Protein AF-A0A0W8C444-F1 (afdb_monomer)

InterPro domains:
  IPR054463 RxLR effector PexRD54, WY domain [PF22748] (42-81)

Structure (mmCIF, N/CA/C/O backbone):
data_AF-A0A0W8C444-F1
#
_entry.id   AF-A0A0W8C444-F1
#
loop_
_atom_site.group_PDB
_atom_site.id
_atom_site.type_symbol
_atom_site.label_atom_id
_atom_site.label_alt_id
_atom_site.label_comp_id
_atom_site.label_asym_id
_atom_site.label_entity_id
_atom_site.label_seq_id
_atom_site.pdbx_PDB_ins_code
_atom_site.Cartn_x
_atom_site.Cartn_y
_atom_site.Cartn_z
_atom_site.occupancy
_atom_site.B_iso_or_equiv
_atom_site.auth_seq_id
_atom_site.auth_comp_id
_atom_site.auth_asym_id
_atom_site.auth_atom_id
_atom_site.pdbx_PDB_model_num
ATOM 1 N N . MET A 1 1 ? -27.010 -8.425 21.176 1.00 50.94 1 MET A N 1
ATOM 2 C CA . MET A 1 1 ? -25.565 -8.173 21.393 1.00 50.94 1 MET A CA 1
ATOM 3 C C . MET A 1 1 ? -25.418 -7.019 22.373 1.00 50.94 1 MET A C 1
ATOM 5 O O . MET A 1 1 ? -26.175 -6.065 22.214 1.00 50.94 1 MET A O 1
ATOM 9 N N . PRO A 1 2 ? -24.525 -7.090 23.377 1.00 54.28 2 PRO A N 1
ATOM 10 C CA . PRO A 1 2 ? -24.314 -5.976 24.298 1.00 54.28 2 PRO A CA 1
ATOM 11 C C . PRO A 1 2 ? -23.866 -4.726 23.530 1.00 54.28 2 PRO A C 1
ATOM 13 O O . PRO A 1 2 ? -23.108 -4.814 22.562 1.00 54.28 2 PRO A O 1
ATOM 16 N N . VAL A 1 3 ? -24.382 -3.568 23.935 1.00 68.69 3 VAL A N 1
ATOM 17 C CA . VAL A 1 3 ? -24.082 -2.278 23.308 1.00 68.69 3 VAL A CA 1
ATOM 18 C C . VAL A 1 3 ? -22.673 -1.856 23.720 1.00 68.69 3 VAL A C 1
ATOM 20 O O . VAL A 1 3 ? -22.414 -1.613 24.894 1.00 68.69 3 VAL A O 1
ATOM 23 N N . SER A 1 4 ? -21.752 -1.780 22.760 1.00 86.38 4 SER A N 1
ATOM 24 C CA . SER A 1 4 ? -20.407 -1.225 22.960 1.00 86.38 4 SER A CA 1
ATOM 25 C C . SER A 1 4 ? -20.323 0.207 22.431 1.00 86.38 4 SER A C 1
ATOM 27 O O . SER A 1 4 ? -21.066 0.569 21.513 1.00 86.38 4 SER A O 1
ATOM 29 N N . LEU A 1 5 ? -19.380 1.005 22.949 1.00 91.75 5 LEU A N 1
ATOM 30 C CA . LEU A 1 5 ? -19.104 2.352 22.433 1.00 91.75 5 LEU A CA 1
ATOM 31 C C . LEU A 1 5 ? -18.875 2.335 20.914 1.00 91.75 5 LEU A C 1
ATOM 33 O O . LEU A 1 5 ? -19.474 3.126 20.192 1.00 91.75 5 LEU A O 1
ATOM 37 N N . PHE A 1 6 ? -18.095 1.374 20.412 1.00 93.94 6 PHE A N 1
ATOM 38 C CA . PHE A 1 6 ? -17.889 1.206 18.976 1.00 93.94 6 PHE A CA 1
ATOM 39 C C . PHE A 1 6 ? -19.196 0.949 18.219 1.00 93.94 6 PHE A C 1
ATOM 41 O O . PHE A 1 6 ? -19.448 1.597 17.208 1.00 93.94 6 PHE A O 1
ATOM 48 N N . SER A 1 7 ? -20.068 0.065 18.719 1.00 91.44 7 SER A N 1
ATOM 49 C CA . SER A 1 7 ? -21.353 -0.218 18.061 1.00 91.44 7 SER A CA 1
ATOM 50 C C . SER A 1 7 ? -22.292 0.994 18.020 1.00 91.44 7 SER A C 1
ATOM 52 O O . SER A 1 7 ? -23.103 1.101 17.104 1.00 91.44 7 SER A O 1
ATOM 54 N N . LEU A 1 8 ? -22.181 1.920 18.979 1.00 94.19 8 LEU A N 1
ATOM 55 C CA . LEU A 1 8 ? -22.924 3.182 18.972 1.00 94.19 8 LEU A CA 1
ATOM 56 C C . LEU A 1 8 ? -22.366 4.156 17.930 1.00 94.19 8 LEU A C 1
ATOM 58 O O . LEU A 1 8 ? -23.141 4.766 17.196 1.00 94.19 8 LEU A O 1
ATOM 62 N N . LEU A 1 9 ? -21.040 4.275 17.831 1.00 95.50 9 LEU A N 1
ATOM 63 C CA . LEU A 1 9 ? -20.381 5.129 16.839 1.00 95.50 9 LEU A CA 1
ATOM 64 C C . LEU A 1 9 ? -20.603 4.613 15.409 1.00 95.50 9 LEU A C 1
ATOM 66 O O . LEU A 1 9 ? -20.950 5.393 14.527 1.00 95.50 9 LEU A O 1
ATOM 70 N N . ALA A 1 10 ? -20.513 3.299 15.194 1.00 93.62 10 ALA A N 1
ATOM 71 C CA . ALA A 1 10 ? -20.735 2.657 13.896 1.00 93.62 10 ALA A CA 1
ATOM 72 C C . ALA A 1 10 ? -22.183 2.777 13.382 1.00 93.62 10 ALA A C 1
ATOM 74 O O . ALA A 1 10 ? -22.432 2.577 12.198 1.00 93.62 10 ALA A O 1
ATOM 75 N N . LYS A 1 11 ? -23.148 3.109 14.252 1.00 95.06 11 LYS A N 1
ATOM 76 C CA . LYS A 1 11 ? -24.522 3.454 13.842 1.00 95.06 11 LYS A CA 1
ATOM 77 C C . LYS A 1 11 ? -24.660 4.896 13.350 1.00 95.06 11 LYS A C 1
ATOM 79 O O . LYS A 1 11 ? -25.652 5.208 12.704 1.00 95.06 11 LYS A O 1
ATOM 84 N N . ARG A 1 12 ? -23.721 5.780 13.704 1.00 95.81 12 ARG A N 1
ATOM 85 C CA . ARG A 1 12 ? -23.774 7.221 13.400 1.00 95.81 12 ARG A CA 1
ATOM 86 C C . ARG A 1 12 ? -22.854 7.625 12.257 1.00 95.81 12 ARG A C 1
ATOM 88 O O . ARG A 1 12 ? -23.177 8.551 11.525 1.00 95.81 12 ARG A O 1
ATOM 95 N N . TYR A 1 13 ? -21.725 6.942 12.116 1.00 95.88 13 TYR A N 1
ATOM 96 C CA . TYR A 1 13 ? -20.700 7.259 11.129 1.00 95.88 13 TYR A CA 1
ATOM 97 C C . TYR A 1 13 ? -20.500 6.081 10.183 1.00 95.88 13 TYR A C 1
ATOM 99 O O . TYR A 1 13 ? -20.487 4.927 10.614 1.00 95.88 13 TYR A O 1
ATOM 107 N N . ASN A 1 14 ? -20.311 6.374 8.894 1.00 95.12 14 ASN A N 1
ATOM 108 C CA . ASN A 1 14 ? -19.860 5.357 7.949 1.00 95.12 14 ASN A CA 1
ATOM 109 C C . ASN A 1 14 ? -18.451 4.862 8.338 1.00 95.12 14 ASN A C 1
ATOM 111 O O . ASN A 1 14 ? -17.718 5.539 9.063 1.00 95.12 14 ASN A O 1
ATOM 115 N N . GLU A 1 15 ? -18.073 3.678 7.854 1.00 93.69 15 GLU A N 1
ATOM 116 C CA . GLU A 1 15 ? -16.851 3.007 8.309 1.00 93.69 15 GLU A CA 1
ATOM 117 C C . GLU A 1 15 ? -15.571 3.801 7.987 1.00 93.69 15 GLU A C 1
ATOM 119 O O . GLU A 1 15 ? -14.680 3.849 8.833 1.00 93.69 15 GLU A O 1
ATOM 124 N N . ALA A 1 16 ? -15.502 4.481 6.835 1.00 94.31 16 ALA A N 1
ATOM 125 C CA . ALA A 1 16 ? -14.349 5.301 6.453 1.00 94.31 16 ALA A CA 1
ATOM 126 C C . ALA A 1 16 ? -14.186 6.529 7.360 1.00 94.31 16 ALA A C 1
ATOM 128 O O . ALA A 1 16 ? -13.105 6.758 7.901 1.00 94.31 16 ALA A O 1
ATOM 129 N N . THR A 1 17 ? -15.270 7.276 7.586 1.00 95.88 17 THR A N 1
ATOM 130 C CA . THR A 1 17 ? -15.278 8.438 8.487 1.00 95.88 17 THR A CA 1
ATOM 131 C C . THR A 1 17 ? -14.957 8.027 9.922 1.00 95.88 17 THR A C 1
ATOM 133 O O . THR A 1 17 ? -14.186 8.699 10.600 1.00 95.88 17 THR A O 1
ATOM 136 N N . LEU A 1 18 ? -15.499 6.899 10.393 1.00 96.19 18 LEU A N 1
ATOM 137 C CA . LEU A 1 18 ? -15.201 6.408 11.736 1.00 96.19 18 LEU A CA 1
ATOM 138 C C . LEU A 1 18 ? -13.722 6.021 11.891 1.00 96.19 18 LEU A C 1
ATOM 140 O O . LEU A 1 18 ? -13.122 6.352 12.911 1.00 96.19 18 LEU A O 1
ATOM 144 N N . SER A 1 19 ? -13.120 5.362 10.894 1.00 96.62 19 SER A N 1
ATOM 145 C CA . SER A 1 19 ? -11.683 5.048 10.909 1.00 96.62 19 SER A CA 1
ATOM 146 C C . SER A 1 19 ? -10.819 6.301 10.956 1.00 96.62 19 SER A C 1
ATOM 148 O O . SER A 1 19 ? -9.868 6.352 11.729 1.00 96.62 19 SER A O 1
ATOM 150 N N . GLU A 1 20 ? -11.163 7.323 10.177 1.00 95.25 20 GLU A N 1
ATOM 151 C CA . GLU A 1 20 ? -10.450 8.598 10.179 1.00 95.25 20 GLU A CA 1
ATOM 152 C C . GLU A 1 20 ? -10.529 9.296 11.545 1.00 95.25 20 GLU A C 1
ATOM 154 O O . GLU A 1 20 ? -9.503 9.708 12.086 1.00 95.25 20 GLU A O 1
ATOM 159 N N . MET A 1 21 ? -11.719 9.351 12.157 1.00 96.62 21 MET A N 1
ATOM 160 C CA . MET A 1 21 ? -11.901 9.900 13.507 1.00 96.62 21 MET A CA 1
ATOM 161 C C . MET A 1 21 ? -11.078 9.140 14.554 1.00 96.62 21 MET A C 1
ATOM 163 O O . MET A 1 21 ? -10.481 9.756 15.437 1.00 96.62 21 MET A O 1
ATOM 167 N N . ILE A 1 22 ? -11.036 7.807 14.465 1.00 97.12 22 ILE A N 1
ATOM 168 C CA . ILE A 1 22 ? -10.244 6.964 15.369 1.00 97.12 22 ILE A CA 1
ATOM 169 C C . ILE A 1 22 ? -8.745 7.232 15.180 1.00 97.12 22 ILE A C 1
ATOM 171 O O . ILE A 1 22 ? -8.037 7.415 16.168 1.00 97.12 22 ILE A O 1
ATOM 175 N N . GLU A 1 23 ? -8.256 7.309 13.941 1.00 96.25 23 GLU A N 1
ATOM 176 C CA . GLU A 1 23 ? -6.845 7.602 13.654 1.00 96.25 23 GLU A CA 1
ATOM 177 C C . GLU A 1 23 ? -6.437 9.013 14.082 1.00 96.25 23 GLU A C 1
ATOM 179 O O . GLU A 1 23 ? -5.335 9.205 14.597 1.00 96.25 23 GLU A O 1
ATOM 184 N N . ALA A 1 24 ? -7.326 9.998 13.948 1.00 95.81 24 ALA A N 1
ATOM 185 C CA . ALA A 1 24 ? -7.105 11.334 14.489 1.00 95.81 24 ALA A CA 1
ATOM 186 C C . ALA A 1 24 ? -7.049 11.315 16.026 1.00 95.81 24 ALA A C 1
ATOM 188 O O . ALA A 1 24 ? -6.134 11.888 16.616 1.00 95.81 24 ALA A O 1
ATOM 189 N N . ALA A 1 25 ? -7.974 10.608 16.682 1.00 96.50 25 ALA A N 1
ATOM 190 C CA . ALA A 1 25 ? -8.010 10.494 18.139 1.00 96.50 25 ALA A CA 1
ATOM 191 C C . ALA A 1 25 ? -6.788 9.756 18.713 1.00 96.50 25 ALA A C 1
ATOM 193 O O . ALA A 1 25 ? -6.319 10.103 19.792 1.00 96.50 25 ALA A O 1
ATOM 194 N N . LYS A 1 26 ? -6.208 8.795 17.986 1.00 96.25 26 LYS A N 1
ATOM 195 C CA . LYS A 1 26 ? -4.961 8.126 18.397 1.00 96.25 26 LYS A CA 1
ATOM 196 C C . LYS A 1 26 ? -3.765 9.073 18.504 1.00 96.25 26 LYS A C 1
ATOM 198 O O . LYS A 1 26 ? -2.841 8.782 19.249 1.00 96.25 26 LYS A O 1
ATOM 203 N N . LYS A 1 27 ? -3.772 10.200 17.786 1.00 94.81 27 LYS A N 1
ATOM 204 C CA . LYS A 1 27 ? -2.684 11.191 17.819 1.00 94.81 27 LYS A CA 1
ATOM 205 C C . LYS A 1 27 ? -2.747 12.116 19.039 1.00 94.81 27 LYS A C 1
ATOM 207 O O . LYS A 1 27 ? -1.850 12.934 19.219 1.00 94.81 27 LYS A O 1
ATOM 212 N N . VAL A 1 28 ? -3.796 12.019 19.859 1.00 97.75 28 VAL A N 1
ATOM 213 C CA . VAL A 1 28 ? -4.014 12.874 21.029 1.00 97.75 28 VAL A CA 1
ATOM 214 C C . VAL A 1 28 ? -3.897 12.030 22.295 1.00 97.75 28 VAL A C 1
ATOM 216 O O . VAL A 1 28 ? -4.683 11.111 22.511 1.00 97.75 28 VAL A O 1
ATOM 219 N N . SER A 1 29 ? -2.944 12.361 23.171 1.00 97.31 29 SER A N 1
ATOM 220 C CA . SER A 1 29 ? -2.606 11.542 24.349 1.00 97.31 29 SER A CA 1
ATOM 221 C C . SER A 1 29 ? -3.795 11.258 25.276 1.00 97.31 29 SER A C 1
ATOM 223 O O . SER A 1 29 ? -3.888 10.177 25.850 1.00 97.31 29 SER A O 1
ATOM 225 N N . SER A 1 30 ? -4.739 12.196 25.411 1.00 98.00 30 SER A N 1
ATOM 226 C CA . SER A 1 30 ? -5.924 12.017 26.265 1.00 98.00 30 SER A CA 1
ATOM 227 C C . SER A 1 30 ? -6.958 11.035 25.697 1.00 98.00 30 SER A C 1
ATOM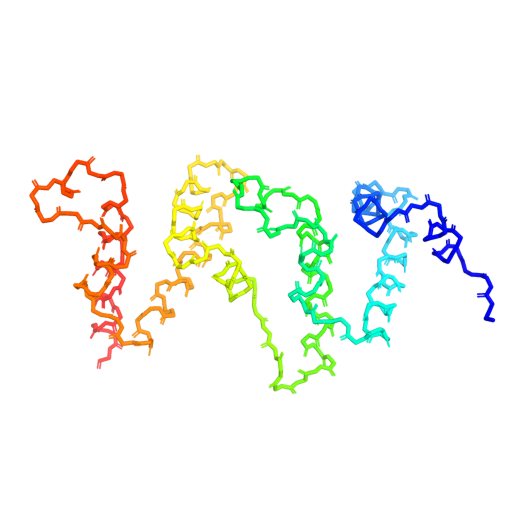 229 O O . SER A 1 30 ? -7.754 10.485 26.459 1.00 98.00 30 SER A O 1
ATOM 231 N N . THR A 1 31 ? -6.956 10.784 24.385 1.00 97.88 31 THR A N 1
ATOM 232 C CA . THR A 1 31 ? -7.909 9.889 23.702 1.00 97.88 31 THR A CA 1
ATOM 233 C C . THR A 1 31 ? -7.250 8.665 23.063 1.00 97.88 31 THR A C 1
ATOM 235 O O . THR A 1 31 ? -7.956 7.754 22.626 1.00 97.88 31 THR A O 1
ATOM 238 N N . GLU A 1 32 ? -5.922 8.566 23.087 1.00 97.56 32 GLU A N 1
ATOM 239 C CA . GLU A 1 32 ? -5.143 7.476 22.494 1.00 97.56 32 GLU A CA 1
ATOM 240 C C . GLU A 1 32 ? -5.595 6.085 22.964 1.00 97.56 32 GLU A C 1
ATOM 242 O O . GLU A 1 32 ? -5.871 5.197 22.149 1.00 97.56 32 GLU A O 1
ATOM 247 N N . SER A 1 33 ? -5.728 5.893 24.281 1.00 97.75 33 SER A N 1
ATOM 248 C CA . SER A 1 33 ? -6.092 4.593 24.862 1.00 97.75 33 SER A CA 1
ATOM 249 C C . SER A 1 33 ? -7.479 4.126 24.410 1.00 97.75 33 SER A C 1
ATOM 251 O O . SER A 1 33 ? -7.666 2.960 24.045 1.00 97.75 33 SER A O 1
ATOM 253 N N . ILE A 1 34 ? -8.468 5.030 24.388 1.00 97.56 34 ILE A N 1
ATOM 254 C CA . ILE A 1 34 ? -9.823 4.676 23.953 1.00 97.56 34 ILE A CA 1
ATOM 255 C C . ILE A 1 34 ? -9.884 4.481 22.436 1.00 97.56 34 ILE A C 1
ATOM 257 O O . ILE A 1 34 ? -10.501 3.520 21.978 1.00 97.56 34 ILE A O 1
ATOM 261 N N . ALA A 1 35 ? -9.190 5.309 21.657 1.00 97.38 35 ALA A N 1
ATOM 262 C CA . ALA A 1 35 ? -9.142 5.193 20.205 1.00 97.38 35 ALA A CA 1
ATOM 263 C C . ALA A 1 35 ? -8.471 3.882 19.758 1.00 97.38 35 ALA A C 1
ATOM 265 O O . ALA A 1 35 ? -8.987 3.191 18.883 1.00 97.38 35 ALA A O 1
ATOM 266 N N . THR A 1 36 ? -7.403 3.455 20.436 1.00 97.19 36 THR A N 1
ATOM 267 C CA . THR A 1 36 ? -6.750 2.156 20.195 1.00 97.19 36 THR A CA 1
ATOM 268 C C . THR A 1 36 ? -7.701 0.983 20.456 1.00 97.19 36 THR A C 1
ATOM 270 O O . THR A 1 36 ? -7.781 0.044 19.659 1.00 97.19 36 THR A O 1
ATOM 273 N N . LYS A 1 37 ? -8.497 1.042 21.534 1.00 97.12 37 LYS A N 1
ATOM 274 C CA . LYS A 1 37 ? -9.532 0.029 21.813 1.00 97.12 37 LYS A CA 1
ATOM 275 C C . LYS A 1 37 ? -10.620 0.016 20.736 1.00 97.12 37 LYS A C 1
ATOM 277 O O . LYS A 1 37 ? -11.037 -1.064 20.318 1.00 97.12 37 LYS A O 1
ATOM 282 N N . LEU A 1 38 ? -11.056 1.188 20.271 1.00 97.44 38 LEU A N 1
ATOM 283 C CA . LEU A 1 38 ? -12.044 1.313 19.196 1.00 97.44 38 LEU A CA 1
ATOM 284 C C . LEU A 1 38 ? -11.514 0.755 17.869 1.00 97.44 38 LEU A C 1
ATOM 286 O O . LEU A 1 38 ? -12.238 0.016 17.206 1.00 97.44 38 LEU A O 1
ATOM 290 N N . GLN A 1 39 ? -10.250 1.011 17.518 1.00 97.62 39 GLN A N 1
ATOM 291 C CA . GLN A 1 39 ? -9.617 0.405 16.343 1.00 97.62 39 GLN A CA 1
ATOM 292 C C . GLN A 1 39 ? -9.559 -1.122 16.448 1.00 97.62 39 GLN A C 1
ATOM 294 O O . GLN A 1 39 ? -9.903 -1.818 15.498 1.00 97.62 39 GLN A O 1
ATOM 299 N N . SER A 1 40 ? -9.196 -1.672 17.611 1.00 96.94 40 SER A N 1
ATOM 300 C CA . SER A 1 40 ? -9.208 -3.128 17.810 1.00 96.94 40 SER A CA 1
ATOM 301 C C . SER A 1 40 ? -10.613 -3.718 17.620 1.00 96.94 40 SER A C 1
ATOM 303 O O . SER A 1 40 ? -10.771 -4.776 17.009 1.00 96.94 40 SER A O 1
ATOM 305 N N . GLN A 1 41 ? -11.654 -3.028 18.097 1.00 96.75 41 GLN A N 1
ATOM 306 C CA . GLN A 1 41 ? -13.049 -3.426 17.878 1.00 96.75 41 GLN A CA 1
ATOM 307 C C . GLN A 1 41 ? -13.452 -3.333 16.400 1.00 96.75 41 GLN A C 1
ATOM 309 O O . GLN A 1 41 ? -14.128 -4.237 15.906 1.00 96.75 41 GLN A O 1
ATOM 314 N N . GLN A 1 42 ? -12.994 -2.303 15.686 1.00 97.19 42 GLN A N 1
ATOM 315 C CA . GLN A 1 42 ? -13.190 -2.157 14.245 1.00 97.19 42 GLN A CA 1
ATOM 316 C C . GLN A 1 42 ? -12.538 -3.305 13.462 1.00 97.19 42 GLN A C 1
ATOM 318 O O . GLN A 1 42 ? -13.219 -3.965 12.677 1.00 97.19 42 GLN A O 1
ATOM 323 N N . ASN A 1 43 ? -11.272 -3.623 13.746 1.00 97.88 43 ASN A N 1
ATOM 324 C CA . ASN A 1 43 ? -10.550 -4.722 13.100 1.00 97.88 43 ASN A CA 1
ATOM 325 C C . ASN A 1 43 ? -11.247 -6.067 13.347 1.00 97.88 43 ASN A C 1
ATOM 327 O O . ASN A 1 43 ? -11.470 -6.835 12.413 1.00 97.88 43 ASN A O 1
ATOM 331 N N . LYS A 1 44 ? -11.669 -6.338 14.591 1.00 96.62 44 LYS A N 1
ATOM 332 C CA . LYS A 1 44 ? -12.433 -7.550 14.936 1.00 96.62 44 LYS A CA 1
ATOM 333 C C . LYS A 1 44 ? -13.762 -7.623 14.190 1.00 96.62 44 LYS A C 1
ATOM 335 O O . LYS A 1 44 ? -14.142 -8.703 13.742 1.00 96.62 44 LYS A O 1
ATOM 340 N N . LEU A 1 45 ? -14.460 -6.496 14.026 1.00 95.62 45 LEU A N 1
ATOM 341 C CA . LEU A 1 45 ? -15.690 -6.455 13.239 1.00 95.62 45 LEU A CA 1
ATOM 342 C C . LEU A 1 45 ? -15.408 -6.810 11.774 1.00 95.62 45 LEU A C 1
ATOM 344 O O . LEU A 1 45 ? -16.100 -7.666 11.222 1.00 95.62 45 LEU A O 1
ATOM 348 N N . TRP A 1 46 ? -14.400 -6.200 11.151 1.00 98.12 46 TRP A N 1
ATOM 349 C CA . TRP A 1 46 ? -14.026 -6.487 9.764 1.00 98.12 46 TRP A CA 1
ATOM 350 C C . TRP A 1 46 ? -13.620 -7.951 9.554 1.00 98.12 46 TRP A C 1
ATOM 352 O O . TRP A 1 46 ? -14.124 -8.580 8.619 1.00 98.12 46 TRP A O 1
ATOM 362 N N . LEU A 1 47 ? -12.841 -8.525 10.477 1.00 97.75 47 LEU A N 1
ATOM 363 C CA . LEU A 1 47 ? -12.498 -9.952 10.482 1.00 97.75 47 LEU A CA 1
ATOM 364 C C . LEU A 1 47 ? -13.743 -10.837 10.620 1.00 97.75 47 LEU A C 1
ATOM 366 O O . LEU A 1 47 ? -13.913 -11.783 9.855 1.00 97.75 47 LEU A O 1
ATOM 370 N N . SER A 1 48 ? -14.654 -10.520 11.549 1.00 96.31 48 SER A N 1
ATOM 371 C CA . SER A 1 48 ? -15.890 -11.298 11.753 1.00 96.31 48 SER A CA 1
ATOM 372 C C . SER A 1 48 ? -16.810 -11.277 10.528 1.00 96.31 48 SER A C 1
ATOM 374 O O . SER A 1 48 ? -17.498 -12.256 10.243 1.00 96.31 48 SER A O 1
ATOM 376 N N . LYS A 1 49 ? -16.772 -10.181 9.761 1.00 96.69 49 LYS A N 1
ATOM 377 C CA . LYS A 1 49 ? -17.464 -10.024 8.477 1.00 96.69 49 LYS A CA 1
ATOM 378 C C . LYS A 1 49 ? -16.687 -10.622 7.297 1.00 96.69 49 LYS A C 1
ATOM 380 O O . LYS A 1 49 ? -17.129 -10.468 6.164 1.00 96.69 49 LYS A O 1
ATOM 385 N N . LYS A 1 50 ? -15.552 -11.286 7.551 1.00 96.81 50 LYS A N 1
ATOM 386 C CA . LYS A 1 50 ? -14.680 -11.925 6.554 1.00 96.81 50 LYS A CA 1
ATOM 387 C C . LYS A 1 50 ? -14.221 -10.973 5.441 1.00 96.81 50 LYS A C 1
ATOM 389 O O . LYS A 1 50 ? -14.046 -11.403 4.305 1.00 96.81 50 LYS A O 1
ATOM 394 N N . LYS A 1 51 ? -14.034 -9.684 5.747 1.00 98.00 51 LYS A N 1
ATOM 395 C CA . LYS A 1 51 ? -13.522 -8.715 4.766 1.00 98.00 51 LYS A CA 1
ATOM 396 C C . LYS A 1 51 ? -12.061 -9.031 4.444 1.00 98.00 51 LYS A C 1
ATOM 398 O O . LYS A 1 51 ? -11.255 -9.202 5.355 1.00 98.00 51 LYS A O 1
ATOM 403 N N . SER A 1 52 ? -11.686 -9.077 3.174 1.00 98.00 52 SER A N 1
ATOM 404 C CA . SER A 1 52 ? -10.270 -9.126 2.799 1.00 98.00 52 SER A CA 1
ATOM 405 C C . SER A 1 52 ? -9.600 -7.760 3.026 1.00 98.00 52 SER A C 1
ATOM 407 O O . SER A 1 52 ? -10.294 -6.739 3.100 1.00 98.00 52 SER A O 1
ATOM 409 N N . PRO A 1 53 ? -8.258 -7.681 3.089 1.00 98.38 53 PRO A N 1
ATOM 410 C CA . PRO A 1 53 ? -7.562 -6.398 3.078 1.00 98.38 53 PRO A CA 1
ATOM 411 C C . PRO A 1 53 ? -7.931 -5.547 1.856 1.00 98.38 53 PRO A C 1
ATOM 413 O O . PRO A 1 53 ? -8.090 -4.340 1.997 1.00 98.38 53 PRO A O 1
ATOM 416 N N . ASN A 1 54 ? -8.179 -6.160 0.693 1.00 98.00 54 ASN A N 1
ATOM 417 C CA . ASN A 1 54 ? -8.664 -5.455 -0.497 1.00 98.00 54 ASN A CA 1
ATOM 418 C C . ASN A 1 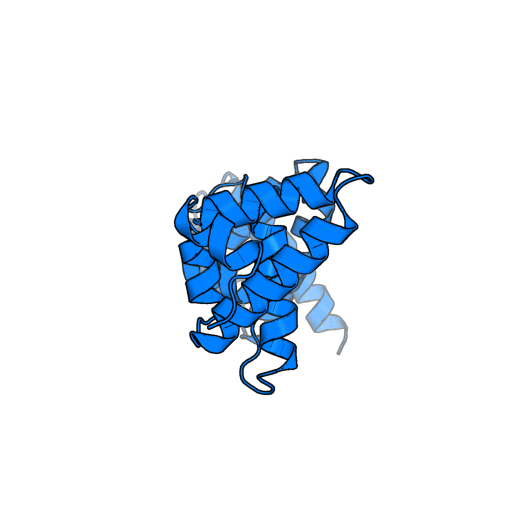54 ? -10.051 -4.828 -0.289 1.00 98.00 54 ASN A C 1
ATOM 420 O O . ASN A 1 54 ? -10.274 -3.689 -0.700 1.00 98.00 54 ASN A O 1
ATOM 424 N N . ASP A 1 55 ? -10.971 -5.531 0.376 1.00 98.00 55 ASP A N 1
ATOM 425 C CA . ASP A 1 55 ? -12.303 -4.993 0.676 1.00 98.00 55 ASP A CA 1
ATOM 426 C C . ASP A 1 55 ? -12.220 -3.805 1.631 1.00 98.00 55 ASP A C 1
ATOM 428 O O . ASP A 1 55 ? -12.920 -2.812 1.442 1.00 98.00 55 ASP A O 1
ATOM 432 N N . VAL A 1 56 ? -11.358 -3.891 2.650 1.00 98.25 56 VAL A N 1
ATOM 433 C CA . VAL A 1 56 ? -11.147 -2.784 3.592 1.00 98.25 56 VAL A CA 1
ATOM 434 C C . VAL A 1 56 ? -10.441 -1.611 2.907 1.00 98.25 56 VAL A C 1
ATOM 436 O O . VAL A 1 56 ? -10.810 -0.469 3.153 1.00 98.25 56 VAL A O 1
ATOM 439 N N . PHE A 1 57 ? -9.501 -1.864 1.992 1.00 97.94 57 PHE A N 1
ATOM 440 C CA . PHE A 1 57 ? -8.826 -0.814 1.218 1.00 97.94 57 PHE A CA 1
ATOM 441 C C . PHE A 1 57 ? -9.832 0.021 0.412 1.00 97.94 57 PHE A C 1
ATOM 443 O O . PHE A 1 57 ? -9.829 1.250 0.488 1.00 97.94 57 PHE A O 1
ATOM 450 N N . LYS A 1 58 ? -10.763 -0.651 -0.281 1.00 96.94 58 LYS A N 1
ATOM 451 C CA . LYS A 1 58 ? -11.856 0.004 -1.019 1.00 96.94 58 LYS A CA 1
ATOM 452 C C . LYS A 1 58 ? -12.856 0.700 -0.104 1.00 96.94 58 LYS A C 1
ATOM 454 O O . LYS A 1 58 ? -13.285 1.816 -0.369 1.00 96.94 58 LYS A O 1
ATOM 459 N N . LEU A 1 59 ? -13.225 0.053 0.999 1.00 96.88 59 LEU A N 1
ATOM 460 C CA . LEU A 1 59 ? -14.143 0.611 1.993 1.00 96.88 59 LEU A CA 1
ATOM 461 C C . LEU A 1 59 ? -13.617 1.927 2.574 1.00 96.88 59 LEU A C 1
ATOM 463 O O . LEU A 1 59 ? -14.398 2.849 2.796 1.00 96.88 59 LEU A O 1
ATOM 467 N N . LEU A 1 60 ? -12.302 2.027 2.770 1.00 96.31 60 LEU A N 1
ATOM 468 C CA . LEU A 1 60 ? -11.622 3.238 3.221 1.00 96.31 60 LEU A CA 1
ATOM 469 C C . LEU A 1 60 ? -11.348 4.243 2.093 1.00 96.31 60 LEU A C 1
ATOM 471 O O . LEU A 1 60 ? -10.734 5.274 2.356 1.00 96.31 60 LEU A O 1
ATOM 475 N N . LYS A 1 61 ? -11.821 3.973 0.868 1.00 94.00 61 LYS A N 1
ATOM 476 C CA . LYS A 1 61 ? -11.623 4.803 -0.330 1.00 94.00 61 LYS A CA 1
ATOM 477 C C . LYS A 1 61 ? -10.151 5.075 -0.636 1.00 94.00 61 LYS A C 1
ATOM 479 O O . LYS A 1 61 ? -9.797 6.140 -1.121 1.00 94.00 61 LYS A O 1
ATOM 484 N N . LEU A 1 62 ? -9.291 4.106 -0.335 1.00 95.56 62 LEU A N 1
ATOM 485 C CA . LEU A 1 62 ? -7.871 4.175 -0.668 1.00 95.56 62 LEU A CA 1
ATOM 486 C C . LEU A 1 62 ? -7.607 3.652 -2.084 1.00 95.56 62 LEU A C 1
ATOM 488 O O . LEU A 1 62 ? -6.496 3.747 -2.564 1.00 95.56 62 LEU A O 1
ATOM 492 N N . ASN A 1 63 ? -8.594 3.077 -2.770 1.00 93.75 63 ASN A N 1
ATOM 493 C CA . ASN A 1 63 ? -8.431 2.494 -4.105 1.00 93.75 63 ASN A CA 1
ATOM 494 C C . ASN A 1 63 ? -8.462 3.518 -5.249 1.00 93.75 63 ASN A C 1
ATOM 496 O O . ASN A 1 63 ? -8.318 3.108 -6.399 1.00 93.75 63 ASN A O 1
ATOM 500 N N . ASP A 1 64 ? -8.648 4.802 -4.952 1.00 86.50 64 ASP A N 1
ATOM 501 C CA . ASP A 1 64 ? -8.531 5.865 -5.944 1.00 86.50 64 ASP A CA 1
ATOM 502 C C . ASP A 1 64 ? -7.059 6.310 -5.991 1.00 86.50 64 ASP A C 1
ATOM 504 O O . ASP A 1 64 ? -6.505 6.665 -4.946 1.00 86.50 64 ASP A O 1
ATOM 508 N N . PRO A 1 65 ? -6.380 6.214 -7.149 1.00 75.50 65 PRO A N 1
ATOM 509 C CA . PRO A 1 65 ? -4.960 6.523 -7.248 1.00 75.50 65 PRO A CA 1
ATOM 510 C C . PRO A 1 65 ? -4.728 8.027 -7.082 1.00 75.50 65 PRO A C 1
ATOM 512 O O . PRO A 1 65 ? -4.936 8.810 -8.006 1.00 75.50 65 PRO A O 1
ATOM 515 N N . ASP A 1 66 ? -4.265 8.414 -5.897 1.00 81.06 66 ASP A N 1
ATOM 516 C CA . ASP A 1 66 ? -3.795 9.760 -5.576 1.00 81.06 66 ASP A CA 1
ATOM 517 C C . ASP A 1 66 ? -2.447 9.671 -4.844 1.00 81.06 66 ASP A C 1
ATOM 519 O O . ASP A 1 66 ? -2.190 8.760 -4.053 1.00 81.06 66 ASP A O 1
ATOM 523 N N . LEU A 1 67 ? -1.581 10.654 -5.084 1.00 73.88 67 LEU A N 1
ATOM 524 C CA . LEU A 1 67 ? -0.306 10.843 -4.396 1.00 73.88 67 LEU A CA 1
ATOM 525 C C . LEU A 1 67 ? -0.476 10.980 -2.880 1.00 73.88 67 LEU A C 1
ATOM 527 O O . LEU A 1 67 ? 0.452 10.687 -2.125 1.00 73.88 67 LEU A O 1
ATOM 531 N N . THR A 1 68 ? -1.659 11.398 -2.428 1.00 84.06 68 THR A N 1
ATOM 532 C CA . THR A 1 68 ? -1.975 11.548 -1.005 1.00 84.06 68 THR A CA 1
ATOM 533 C C . THR A 1 68 ? -2.218 10.223 -0.285 1.00 84.06 68 THR A C 1
ATOM 535 O O . THR A 1 68 ? -2.173 10.200 0.943 1.00 84.06 68 THR A O 1
ATOM 538 N N . VAL A 1 69 ? -2.384 9.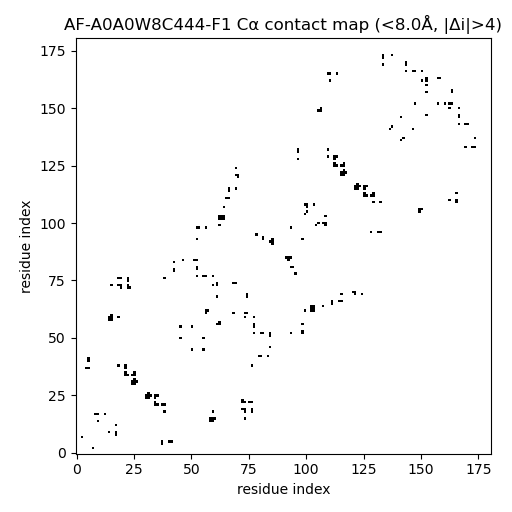093 -0.989 1.00 91.69 69 VAL A N 1
ATOM 539 C CA . VAL A 1 69 ? -2.671 7.797 -0.341 1.00 91.69 69 VAL A CA 1
ATOM 540 C C . VAL A 1 69 ? -1.605 7.412 0.691 1.00 91.69 69 VAL A C 1
ATOM 542 O O . VAL A 1 69 ? -1.928 6.863 1.742 1.00 91.69 69 VAL A O 1
ATOM 545 N N . LEU A 1 70 ? -0.334 7.743 0.433 1.00 91.06 70 LEU A N 1
ATOM 546 C CA . LEU A 1 70 ? 0.790 7.425 1.320 1.00 91.06 70 LEU A CA 1
ATOM 547 C C . LEU A 1 70 ? 0.835 8.302 2.582 1.00 91.06 70 LEU A C 1
ATOM 549 O O . LEU A 1 70 ? 1.556 7.969 3.523 1.00 91.06 70 LEU A O 1
ATOM 553 N N . THR A 1 71 ? 0.093 9.412 2.611 1.00 89.19 71 THR A N 1
ATOM 554 C CA . THR A 1 71 ? -0.069 10.286 3.785 1.00 89.19 71 THR A CA 1
ATOM 555 C C . THR A 1 71 ? -1.471 10.226 4.385 1.00 89.19 71 THR A C 1
ATOM 557 O O . THR A 1 71 ? -1.693 10.797 5.457 1.00 89.19 71 THR A O 1
ATOM 560 N N . ASP A 1 72 ? -2.407 9.526 3.740 1.00 90.19 72 ASP A N 1
ATOM 561 C CA . ASP A 1 72 ? -3.787 9.415 4.190 1.00 90.19 72 ASP A CA 1
ATOM 562 C C . ASP A 1 72 ? -3.849 8.698 5.553 1.00 90.19 72 ASP A C 1
ATOM 564 O O . ASP A 1 72 ? -3.417 7.546 5.671 1.00 90.19 72 ASP A O 1
ATOM 568 N N . PRO A 1 73 ? -4.420 9.320 6.603 1.00 87.50 73 PRO A N 1
ATOM 569 C CA . PRO A 1 73 ? -4.582 8.681 7.908 1.00 87.50 73 PRO A CA 1
ATOM 570 C C . PRO A 1 73 ? -5.308 7.330 7.848 1.00 87.50 73 PRO A C 1
ATOM 572 O O . PRO A 1 73 ? -5.028 6.443 8.654 1.00 87.50 73 PRO A O 1
ATOM 575 N N . LYS A 1 74 ? -6.210 7.130 6.879 1.00 93.56 74 LYS A N 1
ATOM 576 C CA . LYS A 1 74 ? -6.925 5.863 6.686 1.00 93.56 74 LYS A CA 1
ATOM 577 C C . LYS A 1 74 ? -5.985 4.723 6.285 1.00 93.56 74 LYS A C 1
ATOM 579 O O . LYS A 1 74 ? -6.292 3.571 6.592 1.00 93.56 74 LYS A O 1
ATOM 584 N N . LEU A 1 75 ? -4.820 5.008 5.693 1.00 94.94 75 LEU A N 1
ATOM 585 C CA . LEU A 1 75 ? -3.806 3.991 5.402 1.00 94.94 75 LEU A CA 1
ATOM 586 C C . LEU A 1 75 ? -3.243 3.363 6.688 1.00 94.94 75 LEU A C 1
ATOM 588 O O . LEU A 1 75 ? -2.976 2.160 6.719 1.00 94.94 75 LEU A O 1
ATOM 592 N N . SER A 1 76 ? -3.132 4.128 7.778 1.00 94.06 76 SER A N 1
ATOM 593 C CA . SER A 1 76 ? -2.741 3.594 9.091 1.00 94.06 76 SER A CA 1
ATOM 594 C C . SER A 1 76 ? -3.802 2.652 9.661 1.00 94.06 76 SER A C 1
ATOM 596 O O . SER A 1 76 ? -3.462 1.575 10.158 1.00 94.06 76 SER A O 1
ATOM 598 N N . ALA A 1 77 ? -5.088 3.000 9.526 1.00 96.69 77 ALA A N 1
ATOM 599 C CA . ALA A 1 77 ? -6.182 2.108 9.912 1.00 96.69 77 ALA A CA 1
ATOM 600 C C . ALA A 1 77 ? -6.182 0.817 9.082 1.00 96.69 77 ALA A C 1
ATOM 602 O O . ALA A 1 77 ? -6.303 -0.279 9.631 1.00 96.69 77 ALA A O 1
ATOM 603 N N . TRP A 1 78 ? -5.974 0.934 7.769 1.00 98.31 78 TRP A N 1
ATOM 604 C CA . TRP A 1 78 ? -5.848 -0.215 6.880 1.00 98.31 78 TRP A CA 1
ATOM 605 C C . TRP A 1 78 ? -4.652 -1.103 7.238 1.00 98.31 78 TRP A C 1
ATOM 607 O O . TRP A 1 78 ? -4.788 -2.321 7.293 1.00 98.31 78 TRP A O 1
ATOM 617 N N . THR A 1 79 ? -3.492 -0.514 7.538 1.00 96.88 79 THR A N 1
ATOM 618 C CA . THR A 1 79 ? -2.276 -1.260 7.906 1.00 96.88 79 THR A CA 1
ATOM 619 C C . THR A 1 79 ? -2.447 -1.974 9.247 1.00 96.88 79 THR A C 1
ATOM 621 O O . THR A 1 79 ? -2.031 -3.122 9.399 1.00 96.88 79 THR A O 1
ATOM 624 N N . SER A 1 80 ? -3.123 -1.337 10.211 1.00 97.19 80 SER A N 1
ATOM 625 C CA . SER A 1 80 ? -3.526 -1.990 11.462 1.00 97.19 80 SER A CA 1
ATOM 626 C C . SER A 1 80 ? -4.385 -3.228 11.187 1.00 97.19 80 SER A C 1
ATOM 628 O O . SER A 1 80 ? -4.132 -4.294 11.751 1.00 97.19 80 SER A O 1
ATOM 630 N N . TYR A 1 81 ? -5.356 -3.114 10.280 1.00 98.50 81 TYR A N 1
ATOM 631 C CA . TYR A 1 81 ? -6.179 -4.244 9.868 1.00 98.50 81 TYR A CA 1
ATOM 632 C C . TYR A 1 81 ? -5.386 -5.330 9.136 1.00 98.50 81 TYR A C 1
ATOM 634 O O . TYR A 1 81 ? -5.557 -6.508 9.442 1.00 98.50 81 TYR A O 1
ATOM 642 N N . LEU A 1 82 ? -4.506 -4.953 8.203 1.00 98.50 82 LEU A N 1
ATOM 643 C CA . LEU A 1 82 ? -3.657 -5.875 7.448 1.00 98.50 82 LEU A CA 1
ATOM 644 C C . LEU A 1 82 ? -2.844 -6.771 8.386 1.00 98.50 82 LEU A C 1
ATOM 646 O O . LEU A 1 82 ? -2.807 -7.984 8.197 1.00 98.50 82 LEU A O 1
ATOM 650 N N . ASN A 1 83 ? -2.233 -6.182 9.416 1.00 97.81 83 ASN A N 1
ATOM 651 C CA . ASN A 1 83 ? -1.427 -6.920 10.386 1.00 97.81 83 ASN A CA 1
ATOM 652 C C . ASN A 1 83 ? -2.262 -7.964 11.141 1.00 97.81 83 ASN A C 1
ATOM 654 O O . ASN A 1 83 ? -1.838 -9.111 11.284 1.00 97.81 83 ASN A O 1
ATOM 658 N N . GLU A 1 84 ? -3.466 -7.596 11.584 1.00 97.81 84 GLU A N 1
ATOM 659 C CA . GLU A 1 84 ? -4.385 -8.533 12.238 1.00 97.81 84 GLU A CA 1
ATOM 660 C C . GLU A 1 84 ? -4.876 -9.619 11.277 1.00 97.81 84 GLU A C 1
ATOM 662 O O . GLU A 1 84 ? -4.925 -10.790 11.647 1.00 97.81 84 GLU A O 1
ATOM 667 N N . PHE A 1 85 ? -5.198 -9.250 10.035 1.00 98.50 85 PHE A N 1
ATOM 668 C CA . PHE A 1 85 ? -5.631 -10.182 9.001 1.00 98.50 85 PHE A CA 1
ATOM 669 C C . PHE A 1 85 ? -4.553 -11.222 8.694 1.00 98.50 85 PHE A C 1
ATOM 671 O O . PHE A 1 85 ? -4.845 -12.414 8.758 1.00 98.50 85 PHE A O 1
ATOM 678 N N . ASN A 1 86 ? -3.319 -10.796 8.419 1.00 98.31 86 ASN A N 1
ATOM 679 C CA . ASN A 1 86 ? -2.209 -11.699 8.114 1.00 98.31 86 ASN A CA 1
ATOM 680 C C . ASN A 1 86 ? -1.903 -12.623 9.304 1.00 98.31 86 ASN A C 1
ATOM 682 O O . ASN A 1 86 ? -1.694 -13.817 9.121 1.00 98.31 86 ASN A O 1
ATOM 686 N N . ARG A 1 87 ? -1.964 -12.103 10.539 1.00 97.19 87 ARG A N 1
ATOM 687 C CA . ARG A 1 87 ? -1.720 -12.884 11.762 1.00 97.19 87 ARG A CA 1
ATOM 688 C C . ARG A 1 87 ? -2.720 -14.024 11.963 1.00 97.19 87 ARG A C 1
ATOM 690 O O . ARG A 1 87 ? -2.345 -15.071 12.483 1.00 97.19 87 ARG A O 1
ATOM 697 N N . VAL A 1 88 ? -3.990 -13.819 11.613 1.00 97.06 88 VAL A N 1
ATOM 698 C CA . VAL A 1 88 ? -5.054 -14.818 11.833 1.00 97.06 88 VAL A CA 1
ATOM 699 C C . VAL A 1 88 ? -5.395 -15.638 10.586 1.00 97.06 88 VAL A C 1
ATOM 701 O O . VAL A 1 88 ? -6.192 -16.568 10.681 1.00 97.06 88 VAL A O 1
ATOM 704 N N . ASN A 1 89 ? -4.796 -15.325 9.432 1.00 95.88 89 ASN A N 1
ATOM 705 C CA . ASN A 1 89 ? -4.989 -16.046 8.171 1.00 95.88 89 ASN A CA 1
ATOM 706 C C . ASN A 1 89 ? -3.639 -16.444 7.541 1.00 95.88 89 ASN A C 1
ATOM 708 O O . ASN A 1 89 ? -3.321 -15.966 6.447 1.00 95.88 89 ASN A O 1
ATOM 712 N N . PRO A 1 90 ? -2.851 -17.317 8.196 1.00 95.31 90 PRO A N 1
ATOM 713 C CA . PRO A 1 90 ? -1.595 -17.790 7.627 1.00 95.31 90 PRO A CA 1
ATOM 714 C C . PRO A 1 90 ? -1.830 -18.497 6.283 1.00 95.31 90 PRO A C 1
ATOM 716 O O . PRO A 1 90 ? -2.807 -19.234 6.119 1.00 95.31 90 PRO A O 1
ATOM 719 N N . GLY A 1 91 ? -0.953 -18.256 5.311 1.00 95.06 91 GLY A N 1
ATOM 720 C CA . GLY A 1 91 ? -1.064 -18.737 3.928 1.00 95.06 91 GLY A CA 1
ATOM 721 C C . GLY A 1 91 ? -2.000 -17.921 3.023 1.00 95.06 91 GLY A C 1
ATOM 722 O O . GLY A 1 91 ? -2.191 -18.281 1.862 1.00 95.06 91 GLY A O 1
ATOM 723 N N . LYS A 1 92 ? -2.619 -16.849 3.532 1.00 94.38 92 LYS A N 1
ATOM 724 C CA . LYS A 1 92 ? -3.458 -15.911 2.758 1.00 94.38 92 LYS A CA 1
ATOM 725 C C . LYS A 1 92 ? -3.007 -14.462 2.927 1.00 94.38 92 LYS A C 1
ATOM 727 O O . LYS A 1 92 ? -3.794 -13.537 2.718 1.00 94.38 92 LYS A O 1
ATOM 732 N N . GLU A 1 93 ? -1.773 -14.266 3.365 1.00 96.38 93 GLU A N 1
ATOM 733 C CA . GLU A 1 93 ? -1.210 -12.961 3.647 1.00 96.38 93 GLU A CA 1
ATOM 734 C C . GLU A 1 93 ? -1.132 -12.108 2.378 1.00 96.38 93 GLU A C 1
ATOM 736 O O . GLU A 1 93 ? -0.966 -12.596 1.261 1.00 96.38 93 GLU A O 1
ATOM 741 N N . THR A 1 94 ? -1.217 -10.795 2.561 1.00 97.25 94 THR A N 1
ATOM 742 C CA . THR A 1 94 ? -0.920 -9.823 1.506 1.00 97.25 94 THR A CA 1
ATOM 743 C C . THR A 1 94 ? -0.050 -8.700 2.056 1.00 97.25 94 THR A C 1
ATOM 745 O O . THR A 1 94 ? 0.248 -8.639 3.251 1.00 97.25 94 THR A O 1
ATOM 748 N N . THR A 1 95 ? 0.383 -7.801 1.182 1.00 97.31 95 THR A N 1
ATOM 749 C CA . THR A 1 95 ? 1.226 -6.657 1.528 1.00 97.31 95 THR A CA 1
ATOM 750 C C . THR A 1 95 ? 0.597 -5.358 1.042 1.00 97.31 95 THR A C 1
ATOM 752 O O . THR A 1 95 ? -0.300 -5.353 0.191 1.00 97.31 95 THR A O 1
ATOM 755 N N . LEU A 1 96 ? 1.097 -4.234 1.562 1.00 96.88 96 LEU A N 1
ATOM 756 C CA . LEU A 1 96 ? 0.758 -2.915 1.034 1.00 96.88 96 LEU A CA 1
ATOM 757 C C . LEU A 1 96 ? 1.085 -2.826 -0.461 1.00 96.88 96 LEU A C 1
ATOM 759 O O . LEU A 1 96 ? 0.225 -2.443 -1.243 1.00 96.88 96 LEU A O 1
ATOM 763 N N . LEU A 1 97 ? 2.279 -3.262 -0.875 1.00 97.50 97 LEU A N 1
ATOM 764 C CA . LEU A 1 97 ? 2.687 -3.242 -2.280 1.00 97.50 97 LEU A CA 1
ATOM 765 C C . LEU A 1 97 ? 1.750 -4.070 -3.174 1.00 97.50 97 LEU A C 1
ATOM 767 O O . LEU A 1 97 ? 1.329 -3.590 -4.226 1.00 97.50 97 LEU A O 1
ATOM 771 N N . ALA A 1 98 ? 1.400 -5.293 -2.765 1.00 97.19 98 ALA A N 1
ATOM 772 C CA . ALA A 1 98 ? 0.498 -6.151 -3.533 1.00 97.19 98 ALA A CA 1
ATOM 773 C C . ALA A 1 98 ? -0.905 -5.535 -3.652 1.00 97.19 98 ALA A C 1
ATOM 775 O O . ALA A 1 98 ? -1.502 -5.544 -4.729 1.00 97.19 98 ALA A O 1
ATOM 776 N N . THR A 1 99 ? -1.401 -4.938 -2.566 1.00 97.69 99 THR A N 1
ATOM 777 C CA . THR A 1 99 ? -2.692 -4.240 -2.547 1.00 97.69 99 THR A CA 1
ATOM 778 C C . THR A 1 99 ? -2.669 -3.015 -3.461 1.00 97.69 99 THR A C 1
ATOM 780 O O . THR A 1 99 ? -3.525 -2.899 -4.332 1.00 97.69 99 THR A O 1
ATOM 783 N N . LEU A 1 100 ? -1.658 -2.148 -3.342 1.00 97.38 100 LEU A N 1
ATOM 784 C CA . LEU A 1 100 ? -1.482 -0.988 -4.222 1.00 97.38 100 LEU A CA 1
ATOM 785 C C . LEU A 1 100 ? -1.408 -1.418 -5.691 1.00 97.38 100 LEU A C 1
ATOM 787 O O . LEU A 1 100 ? -2.107 -0.857 -6.524 1.00 97.38 100 LEU A O 1
ATOM 791 N N . THR A 1 101 ? -0.637 -2.463 -6.008 1.00 96.88 101 THR A N 1
ATOM 792 C CA . THR A 1 101 ? -0.508 -2.956 -7.392 1.00 96.88 101 THR A CA 1
ATOM 793 C C . THR A 1 101 ? -1.841 -3.477 -7.930 1.00 96.88 101 THR A C 1
ATOM 795 O O . THR A 1 101 ? -2.162 -3.261 -9.096 1.00 96.88 101 THR A O 1
ATOM 798 N N . THR A 1 102 ? -2.642 -4.121 -7.075 1.00 96.50 102 THR A N 1
ATOM 799 C CA . THR A 1 102 ? -3.973 -4.634 -7.436 1.00 96.50 102 THR A CA 1
ATOM 800 C C . THR A 1 102 ? -4.936 -3.509 -7.819 1.00 96.50 102 THR A C 1
ATOM 802 O O . THR A 1 102 ? -5.724 -3.687 -8.744 1.00 96.50 102 THR A O 1
ATOM 805 N N . HIS A 1 103 ? -4.892 -2.362 -7.130 1.00 96.00 103 HIS A N 1
ATOM 806 C CA . HIS A 1 103 ? -5.830 -1.257 -7.388 1.00 96.00 103 HIS A CA 1
ATOM 807 C C . HIS A 1 103 ? -5.287 -0.202 -8.357 1.00 96.00 103 HIS A C 1
ATOM 809 O O . HIS A 1 103 ? -6.083 0.444 -9.029 1.00 96.00 103 HIS A O 1
ATOM 815 N N . TYR A 1 104 ? -3.965 -0.026 -8.460 1.00 96.12 104 TYR A N 1
ATOM 816 C CA . TYR A 1 104 ? -3.345 1.071 -9.220 1.00 96.12 104 TYR A CA 1
ATOM 817 C C . TYR A 1 104 ? -2.520 0.636 -10.432 1.00 96.12 104 TYR A C 1
ATOM 819 O O . TYR A 1 104 ? -2.035 1.505 -11.151 1.00 96.12 104 TYR A O 1
ATOM 827 N N . THR A 1 105 ? -2.368 -0.669 -10.685 1.00 95.31 105 THR A N 1
ATOM 828 C CA . THR A 1 105 ? -1.444 -1.255 -11.682 1.00 95.31 105 THR A CA 1
ATOM 829 C C . THR A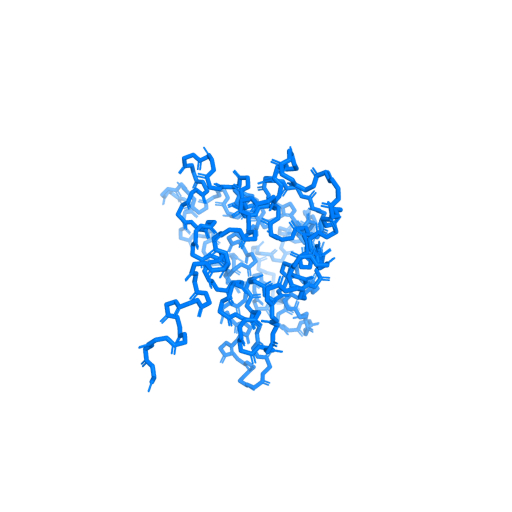 1 105 ? 0.038 -1.083 -11.333 1.00 95.31 105 THR A C 1
ATOM 831 O O . THR A 1 105 ? 0.412 -0.230 -10.529 1.00 95.31 105 THR A O 1
ATOM 834 N N . ASP A 1 106 ? 0.913 -1.882 -11.949 1.00 96.00 106 ASP A N 1
ATOM 835 C CA . ASP A 1 106 ? 2.362 -1.754 -11.753 1.00 96.00 106 ASP A CA 1
ATOM 836 C C . ASP A 1 106 ? 2.900 -0.374 -12.167 1.00 96.00 106 ASP A C 1
ATOM 838 O O . ASP A 1 106 ? 3.694 0.210 -11.428 1.00 96.00 106 ASP A O 1
ATOM 842 N N . LEU A 1 107 ? 2.434 0.171 -13.301 1.00 95.94 107 LEU A N 1
ATOM 843 C CA . LEU A 1 107 ? 2.805 1.511 -13.770 1.00 95.94 107 LEU A CA 1
ATOM 844 C C . LEU A 1 107 ? 2.375 2.587 -12.768 1.00 95.94 107 LEU A C 1
ATOM 846 O O . LEU A 1 107 ? 3.198 3.396 -12.341 1.00 95.94 107 LEU A O 1
ATOM 850 N N . GLY A 1 108 ? 1.106 2.569 -12.349 1.00 95.94 108 GLY A N 1
ATOM 851 C CA . GLY A 1 108 ? 0.576 3.577 -11.432 1.00 95.94 108 GLY A CA 1
ATOM 852 C C . GLY A 1 108 ? 1.273 3.550 -10.072 1.00 95.94 108 GLY A C 1
ATOM 853 O O . GLY A 1 108 ? 1.615 4.603 -9.535 1.00 95.94 108 GLY A O 1
ATOM 854 N N . VAL A 1 109 ? 1.584 2.361 -9.540 1.00 97.12 109 VAL A N 1
ATOM 855 C CA . VAL A 1 109 ? 2.400 2.243 -8.321 1.00 97.12 109 VAL A CA 1
ATOM 856 C C . VAL A 1 109 ? 3.811 2.779 -8.549 1.00 97.12 109 VAL A C 1
ATOM 858 O O . VAL A 1 109 ? 4.316 3.520 -7.710 1.00 97.12 109 VAL A O 1
ATOM 861 N N . ALA A 1 110 ? 4.451 2.461 -9.675 1.00 97.38 110 ALA A N 1
ATOM 862 C CA . ALA A 1 110 ? 5.805 2.932 -9.947 1.00 97.38 110 ALA A CA 1
ATOM 863 C C . ALA A 1 110 ? 5.877 4.468 -10.001 1.00 97.38 110 ALA A C 1
ATOM 865 O O . ALA A 1 110 ? 6.754 5.072 -9.378 1.00 97.38 110 ALA A O 1
ATOM 866 N N . GLN A 1 111 ? 4.909 5.101 -10.666 1.00 96.12 111 GLN A N 1
ATOM 867 C CA . GLN A 1 111 ? 4.767 6.556 -10.735 1.00 96.12 111 GLN A CA 1
ATOM 868 C C . GLN A 1 111 ? 4.467 7.174 -9.363 1.00 96.12 111 GLN A C 1
ATOM 870 O O . GLN A 1 111 ? 5.120 8.146 -8.974 1.00 96.12 111 GLN A O 1
ATOM 875 N N . LEU A 1 112 ? 3.525 6.597 -8.607 1.00 95.88 112 LEU A N 1
ATOM 876 C CA . LEU A 1 112 ? 3.171 7.029 -7.250 1.00 95.88 112 LEU A CA 1
ATOM 877 C C . LEU A 1 112 ? 4.404 7.057 -6.342 1.00 95.88 112 LEU A C 1
ATOM 879 O O . LEU A 1 112 ? 4.677 8.059 -5.681 1.00 95.88 112 LEU A O 1
ATOM 883 N N . LEU A 1 113 ? 5.175 5.970 -6.328 1.00 96.75 113 LEU A N 1
ATOM 884 C CA . LEU A 1 113 ? 6.362 5.849 -5.487 1.00 96.75 113 LEU A CA 1
ATOM 885 C C . LEU A 1 113 ? 7.480 6.781 -5.967 1.00 96.75 113 LEU A C 1
ATOM 887 O O . LEU A 1 113 ? 8.142 7.423 -5.150 1.00 96.75 113 LEU A O 1
ATOM 891 N N . GLN A 1 114 ? 7.656 6.933 -7.283 1.00 96.25 114 GLN A N 1
ATOM 892 C CA . GLN A 1 114 ? 8.634 7.861 -7.843 1.00 96.25 114 GLN A CA 1
ATOM 893 C C . GLN A 1 114 ? 8.374 9.309 -7.414 1.00 96.25 114 GLN A C 1
ATOM 895 O O . GLN A 1 114 ? 9.307 10.019 -7.022 1.00 96.25 114 GLN A O 1
ATOM 900 N N . GLN A 1 115 ? 7.113 9.733 -7.453 1.00 93.88 115 GLN A N 1
ATOM 901 C CA . GLN A 1 115 ? 6.684 11.059 -7.015 1.00 93.88 115 GLN A CA 1
ATOM 902 C C . GLN A 1 115 ? 6.767 11.193 -5.490 1.00 93.88 115 GLN A C 1
ATOM 904 O O . GLN A 1 115 ? 7.304 12.177 -4.979 1.00 93.88 115 GLN A O 1
ATOM 909 N N . GLY A 1 116 ? 6.357 10.161 -4.749 1.00 93.81 116 GLY A N 1
ATOM 910 C CA . GLY A 1 116 ? 6.442 10.114 -3.291 1.00 93.81 116 GLY A CA 1
ATOM 911 C C . GLY A 1 116 ? 7.872 10.247 -2.747 1.00 93.81 116 GLY A C 1
ATOM 912 O O . GLY A 1 116 ? 8.063 10.770 -1.646 1.00 93.81 116 GLY A O 1
ATOM 913 N N . LYS A 1 117 ? 8.905 9.876 -3.518 1.00 95.19 117 LYS A N 1
ATOM 914 C CA . LYS A 1 117 ? 10.317 10.131 -3.165 1.00 95.19 117 LYS A CA 1
ATOM 915 C C . LYS A 1 117 ? 10.695 11.614 -3.116 1.00 95.19 117 LYS A C 1
ATOM 917 O O . LYS A 1 117 ? 11.693 11.948 -2.469 1.00 95.19 117 LYS A O 1
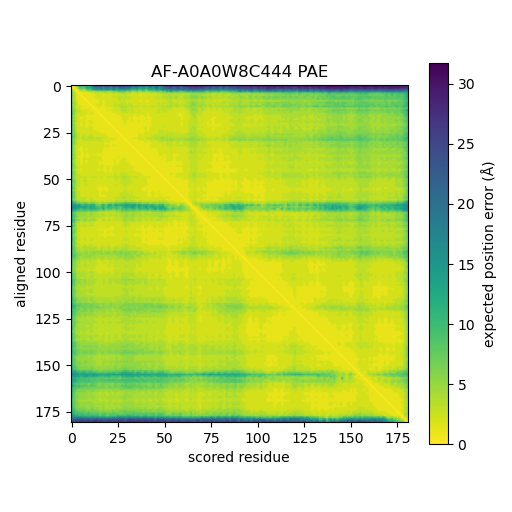ATOM 922 N N . GLN A 1 118 ? 9.942 12.483 -3.789 1.00 93.44 118 GLN A N 1
ATOM 923 C CA . GLN A 1 118 ? 10.222 13.921 -3.856 1.00 93.44 118 GLN A CA 1
ATOM 924 C C . GLN A 1 118 ? 9.674 14.685 -2.645 1.00 93.44 118 GLN A C 1
ATOM 926 O O . GLN A 1 118 ? 10.171 15.761 -2.322 1.00 93.44 118 GLN A O 1
ATOM 931 N N . LEU A 1 119 ? 8.692 14.126 -1.931 1.00 91.19 119 LEU A N 1
ATOM 932 C CA . LEU A 1 119 ? 8.079 14.765 -0.768 1.00 91.19 119 LEU A CA 1
ATOM 933 C C . LEU A 1 119 ? 8.737 14.272 0.524 1.00 91.19 119 LEU A C 1
ATOM 935 O O . LEU A 1 119 ? 8.837 13.069 0.761 1.00 91.19 119 LEU A O 1
ATOM 939 N N . ALA A 1 120 ? 9.147 15.194 1.401 1.00 92.81 120 ALA A N 1
ATOM 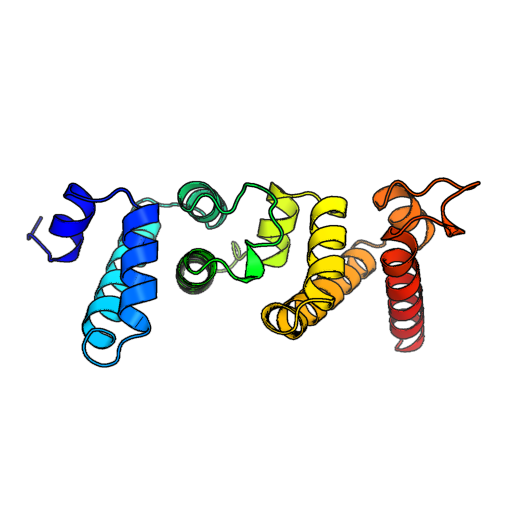940 C CA . ALA A 1 120 ? 9.860 14.855 2.638 1.00 92.81 120 ALA A CA 1
ATOM 941 C C . ALA A 1 120 ? 9.104 13.834 3.512 1.00 92.81 120 ALA A C 1
ATOM 943 O O . ALA A 1 120 ? 9.719 12.921 4.060 1.00 92.81 120 ALA A O 1
ATOM 944 N N . GLN A 1 121 ? 7.776 13.961 3.591 1.00 90.12 121 GLN A N 1
ATOM 945 C CA . GLN A 1 121 ? 6.913 13.113 4.419 1.00 90.12 121 GLN A CA 1
ATOM 946 C C . GLN A 1 121 ? 6.820 11.665 3.912 1.00 90.12 121 GLN A C 1
ATOM 948 O O . GLN A 1 121 ? 6.814 10.738 4.717 1.00 90.12 121 GLN A O 1
ATOM 953 N N . THR A 1 122 ? 6.795 11.446 2.594 1.00 92.88 122 THR A N 1
ATOM 954 C CA . THR A 1 122 ? 6.618 10.111 1.989 1.00 92.88 122 THR A CA 1
ATOM 955 C C . THR A 1 122 ? 7.915 9.504 1.472 1.00 92.88 122 THR A C 1
ATOM 957 O O . THR A 1 122 ? 7.928 8.342 1.067 1.00 92.88 122 THR A O 1
ATOM 960 N N . LYS A 1 123 ? 9.026 10.248 1.495 1.00 95.31 123 LYS A N 1
ATOM 961 C CA . LYS A 1 123 ? 10.293 9.835 0.880 1.00 95.31 123 LYS A CA 1
ATOM 962 C C . LYS A 1 123 ? 10.792 8.482 1.366 1.00 95.31 123 LYS A C 1
ATOM 964 O O . LYS A 1 123 ? 11.239 7.678 0.553 1.00 95.31 123 LYS A O 1
ATOM 969 N N . LYS A 1 124 ? 10.735 8.233 2.677 1.00 95.06 124 LYS A N 1
ATOM 970 C CA . LYS A 1 124 ? 11.222 6.979 3.267 1.00 95.06 124 LYS A CA 1
ATOM 971 C C . LYS A 1 124 ? 10.382 5.786 2.802 1.00 95.06 124 LYS A C 1
ATOM 973 O O . LYS A 1 124 ? 10.927 4.890 2.166 1.00 95.06 124 LYS A O 1
ATOM 978 N N . ILE A 1 125 ? 9.069 5.826 3.041 1.00 93.56 125 ILE A N 1
ATOM 979 C CA . ILE A 1 125 ? 8.166 4.726 2.673 1.00 93.56 125 ILE A CA 1
ATOM 980 C C . ILE A 1 125 ? 8.136 4.495 1.158 1.00 93.56 125 ILE A C 1
ATOM 982 O O . ILE A 1 125 ? 8.097 3.354 0.710 1.00 93.56 125 ILE A O 1
ATOM 986 N N . SER A 1 126 ? 8.245 5.562 0.359 1.00 96.38 126 SER A N 1
ATOM 987 C CA . SER A 1 126 ? 8.262 5.447 -1.102 1.00 96.38 126 SER A CA 1
ATOM 988 C C . SER A 1 126 ? 9.509 4.725 -1.599 1.00 96.38 126 SER A C 1
ATOM 990 O O . SER A 1 126 ? 9.405 3.869 -2.469 1.00 96.38 126 SER A O 1
ATOM 992 N N . LYS A 1 127 ? 10.683 5.015 -1.019 1.00 97.88 127 LYS A N 1
ATOM 993 C CA . LYS A 1 127 ? 11.919 4.284 -1.334 1.00 97.88 127 LYS A CA 1
ATOM 994 C C . LYS A 1 127 ? 11.812 2.809 -0.962 1.00 97.88 127 LYS A C 1
ATOM 996 O O . LYS A 1 127 ? 12.161 1.961 -1.770 1.00 97.88 127 LYS A O 1
ATOM 1001 N N . GLU A 1 128 ? 11.325 2.510 0.239 1.00 96.94 128 GLU A N 1
ATOM 1002 C CA . GLU A 1 128 ? 11.187 1.131 0.724 1.00 96.94 128 GLU A CA 1
ATOM 1003 C C . GLU A 1 128 ? 10.229 0.316 -0.158 1.00 96.94 128 GLU A C 1
ATOM 1005 O O . GLU A 1 128 ? 10.575 -0.779 -0.605 1.00 96.94 128 GLU A O 1
ATOM 1010 N N . LEU A 1 129 ? 9.059 0.876 -0.485 1.00 97.56 129 LEU A N 1
ATOM 1011 C CA . LEU A 1 129 ? 8.091 0.236 -1.374 1.00 97.56 129 LEU A CA 1
ATOM 1012 C C . LEU A 1 129 ? 8.610 0.103 -2.809 1.00 97.56 129 LEU A C 1
ATOM 1014 O O . LEU A 1 129 ? 8.306 -0.895 -3.456 1.00 97.56 129 LEU A O 1
ATOM 1018 N N . GLN A 1 130 ? 9.397 1.060 -3.309 1.00 98.19 130 GLN A N 1
ATOM 1019 C CA . GLN A 1 130 ? 9.933 0.987 -4.669 1.00 98.19 130 GLN A CA 1
ATOM 1020 C C . GLN A 1 130 ? 11.046 -0.056 -4.779 1.00 98.19 130 GLN A C 1
ATOM 1022 O O . GLN A 1 130 ? 11.078 -0.813 -5.743 1.00 98.19 130 GLN A O 1
ATOM 1027 N N . THR A 1 131 ? 11.896 -0.192 -3.757 1.00 98.44 131 THR A N 1
ATOM 1028 C CA . THR A 1 131 ? 12.839 -1.316 -3.674 1.00 98.44 131 THR A CA 1
ATOM 1029 C C . THR A 1 131 ? 12.096 -2.652 -3.648 1.00 98.44 131 THR A C 1
ATOM 1031 O O . THR A 1 131 ? 12.478 -3.578 -4.360 1.00 98.44 131 THR A O 1
ATOM 1034 N N . ALA A 1 132 ? 11.004 -2.761 -2.882 1.00 98.25 132 ALA A N 1
ATOM 1035 C CA . ALA A 1 132 ? 10.175 -3.966 -2.870 1.00 98.25 132 ALA A CA 1
ATOM 1036 C C . ALA A 1 132 ? 9.492 -4.227 -4.229 1.00 98.25 132 ALA A C 1
ATOM 1038 O O . ALA A 1 132 ? 9.386 -5.379 -4.648 1.00 98.25 132 ALA A O 1
ATOM 1039 N N . GLN A 1 133 ? 9.074 -3.174 -4.940 1.00 98.62 133 GLN A N 1
ATOM 1040 C CA . GLN A 1 133 ? 8.546 -3.262 -6.303 1.00 98.62 133 GLN A CA 1
ATOM 1041 C C . GLN A 1 133 ? 9.598 -3.813 -7.270 1.00 98.62 133 GLN A C 1
ATOM 1043 O O . GLN A 1 133 ? 9.309 -4.748 -8.011 1.00 98.62 133 GLN A O 1
ATOM 1048 N N . PHE A 1 134 ? 10.828 -3.300 -7.220 1.00 98.62 134 PHE A N 1
ATOM 1049 C CA . PHE A 1 134 ? 11.926 -3.780 -8.060 1.00 98.62 134 PHE A CA 1
ATOM 1050 C C . PHE A 1 134 ? 12.323 -5.218 -7.737 1.00 98.62 134 PHE A C 1
ATOM 1052 O O . PHE A 1 134 ? 12.508 -6.013 -8.656 1.00 98.62 134 PHE A O 1
ATOM 1059 N N . ALA A 1 135 ? 12.387 -5.577 -6.453 1.00 98.25 135 ALA A N 1
ATOM 1060 C CA . ALA A 1 135 ? 12.635 -6.951 -6.031 1.00 98.25 135 ALA A CA 1
ATOM 1061 C C . ALA A 1 135 ? 11.561 -7.896 -6.580 1.00 98.25 135 ALA A C 1
ATOM 1063 O O . ALA A 1 135 ? 11.895 -8.920 -7.167 1.00 98.25 135 ALA A O 1
ATOM 1064 N N . ARG A 1 136 ? 10.279 -7.527 -6.464 1.00 97.88 136 ARG A N 1
ATOM 1065 C CA . ARG A 1 136 ? 9.181 -8.305 -7.043 1.00 97.88 136 ARG A CA 1
ATOM 1066 C C . ARG A 1 136 ? 9.340 -8.462 -8.555 1.00 97.88 136 ARG A C 1
ATOM 1068 O O . ARG A 1 136 ? 9.305 -9.583 -9.036 1.00 97.88 136 ARG A O 1
ATOM 1075 N N . TRP A 1 137 ? 9.556 -7.375 -9.296 1.00 98.31 137 TRP A N 1
ATOM 1076 C CA . TRP A 1 137 ? 9.759 -7.447 -10.747 1.00 98.31 137 TRP A CA 1
ATOM 1077 C C . TRP A 1 137 ? 10.936 -8.347 -11.133 1.00 98.31 137 TRP A C 1
ATOM 1079 O O . TRP A 1 137 ? 10.824 -9.114 -12.083 1.00 98.31 137 TRP A O 1
ATOM 1089 N N . PHE A 1 138 ? 12.044 -8.281 -10.391 1.00 98.00 138 PHE A N 1
ATOM 1090 C CA . PHE A 1 138 ? 13.207 -9.143 -10.593 1.00 98.00 138 PHE A CA 1
ATOM 1091 C C . PHE A 1 138 ? 12.884 -10.626 -10.361 1.00 98.00 138 PHE A C 1
ATOM 1093 O O . PHE A 1 138 ? 13.172 -11.450 -11.224 1.00 98.00 138 PHE A O 1
ATOM 1100 N N . TYR A 1 139 ? 12.251 -10.973 -9.236 1.00 96.62 139 TYR A N 1
ATOM 1101 C CA . TYR A 1 139 ? 11.885 -12.364 -8.935 1.00 96.62 139 TYR A CA 1
ATOM 1102 C C . TYR A 1 139 ? 10.773 -12.908 -9.843 1.00 96.62 139 TYR A C 1
ATOM 1104 O O . TYR A 1 139 ? 10.740 -14.107 -10.103 1.00 96.62 139 TYR A O 1
ATOM 1112 N N . ASP A 1 140 ? 9.923 -12.033 -10.387 1.00 96.81 140 ASP A N 1
ATOM 1113 C CA . ASP A 1 140 ? 8.956 -12.359 -11.443 1.00 96.81 140 ASP A CA 1
ATOM 1114 C C . ASP A 1 140 ? 9.635 -12.552 -12.822 1.00 96.81 140 ASP A C 1
ATOM 1116 O O . ASP A 1 140 ? 8.959 -12.826 -13.813 1.00 96.81 140 ASP A O 1
ATOM 1120 N N . GLY A 1 141 ? 10.962 -12.395 -12.913 1.00 97.00 141 GLY A N 1
ATOM 1121 C CA . GLY A 1 141 ? 11.747 -12.607 -14.130 1.00 97.00 141 GLY A CA 1
ATOM 1122 C C . GLY A 1 141 ? 11.645 -11.482 -15.159 1.00 97.00 141 GLY A C 1
ATOM 1123 O O . GLY A 1 141 ? 11.995 -11.694 -16.319 1.00 97.00 141 GLY A O 1
ATOM 1124 N N . LYS A 1 142 ? 11.161 -10.293 -14.774 1.00 97.69 142 LYS A N 1
ATOM 1125 C CA . LYS A 1 142 ? 11.067 -9.157 -15.697 1.00 97.69 142 LYS A CA 1
ATOM 1126 C C . LYS A 1 142 ? 12.464 -8.696 -16.094 1.00 97.69 142 LYS A C 1
ATOM 1128 O O . LYS A 1 142 ? 13.321 -8.457 -15.251 1.00 97.69 142 LYS A O 1
ATOM 1133 N N . THR A 1 143 ? 12.687 -8.548 -17.387 1.00 96.81 143 THR A N 1
ATOM 1134 C CA . THR A 1 143 ? 13.905 -7.963 -17.942 1.00 96.81 143 THR A CA 1
ATOM 1135 C C . THR A 1 143 ? 13.814 -6.436 -17.978 1.00 96.81 143 THR A C 1
ATOM 1137 O O . THR A 1 143 ? 12.779 -5.830 -17.688 1.00 96.81 143 THR A O 1
ATOM 1140 N N . GLN A 1 144 ? 14.909 -5.787 -18.378 1.00 95.38 144 GLN A N 1
ATOM 1141 C CA . GLN A 1 144 ? 14.918 -4.341 -18.620 1.00 95.38 144 GLN A CA 1
ATOM 1142 C C . GLN A 1 144 ? 13.914 -3.948 -19.714 1.00 95.38 144 GLN A C 1
ATOM 1144 O O . GLN A 1 144 ? 13.241 -2.929 -19.577 1.00 95.38 144 GLN A O 1
ATOM 1149 N N . ASP A 1 145 ? 13.766 -4.776 -20.752 1.00 96.88 145 ASP A N 1
ATOM 1150 C CA . ASP A 1 145 ? 12.812 -4.547 -21.841 1.00 96.88 145 ASP A CA 1
ATOM 1151 C C . ASP A 1 145 ? 11.363 -4.750 -21.376 1.00 96.88 145 ASP A C 1
ATOM 1153 O O . ASP A 1 145 ? 10.474 -3.982 -21.747 1.00 96.88 145 ASP A O 1
ATOM 1157 N N . ASP A 1 146 ? 11.114 -5.722 -20.493 1.00 98.06 146 ASP A N 1
ATOM 1158 C CA . ASP A 1 146 ? 9.789 -5.906 -19.891 1.00 98.06 146 ASP A CA 1
ATOM 1159 C C . ASP A 1 146 ? 9.387 -4.701 -19.045 1.00 98.06 146 ASP A C 1
ATOM 1161 O O . ASP A 1 146 ? 8.251 -4.236 -19.138 1.00 98.06 146 ASP A O 1
ATOM 1165 N N . VAL A 1 147 ? 10.309 -4.164 -18.238 1.00 97.81 147 VAL A N 1
ATOM 1166 C CA . VAL A 1 147 ? 10.046 -2.958 -17.443 1.00 97.81 147 VAL A CA 1
ATOM 1167 C C . VAL A 1 147 ? 9.923 -1.723 -18.336 1.00 97.81 147 VAL A C 1
ATOM 1169 O O . VAL A 1 147 ? 9.054 -0.893 -18.089 1.00 97.81 147 VAL A O 1
ATOM 1172 N N . PHE A 1 148 ? 10.700 -1.614 -19.417 1.00 97.81 148 PHE A N 1
ATOM 1173 C CA . PHE A 1 148 ? 10.534 -0.552 -20.414 1.00 97.81 148 PHE A CA 1
ATOM 1174 C C . PHE A 1 148 ? 9.108 -0.537 -20.989 1.00 97.81 148 PHE A C 1
ATOM 1176 O O . PHE A 1 148 ? 8.466 0.514 -21.033 1.00 97.81 148 PHE A O 1
ATOM 1183 N N . ASN A 1 149 ? 8.598 -1.710 -21.375 1.00 97.38 149 ASN A N 1
ATOM 1184 C CA . ASN A 1 149 ? 7.246 -1.870 -21.909 1.00 97.38 149 ASN A CA 1
ATOM 1185 C C . ASN A 1 149 ? 6.168 -1.663 -20.836 1.00 97.38 149 ASN A C 1
ATOM 1187 O O . ASN A 1 149 ? 5.156 -1.023 -21.107 1.00 97.38 149 ASN A O 1
ATOM 1191 N N . LEU A 1 150 ? 6.386 -2.153 -19.611 1.00 97.06 150 LEU A N 1
ATOM 1192 C CA . LEU A 1 150 ? 5.491 -1.950 -18.465 1.00 97.06 150 LEU A CA 1
ATOM 1193 C C . LEU A 1 150 ? 5.319 -0.464 -18.147 1.00 97.06 150 LEU A C 1
ATOM 1195 O O . LEU A 1 150 ? 4.216 -0.029 -17.824 1.00 97.06 150 LEU A O 1
ATOM 1199 N N . LEU A 1 151 ? 6.399 0.310 -18.270 1.00 97.00 151 LEU A N 1
ATOM 1200 C CA . LEU A 1 151 ? 6.390 1.755 -18.075 1.00 97.00 151 LEU A CA 1
ATOM 1201 C C . LEU A 1 151 ? 5.812 2.529 -19.273 1.00 97.00 151 LEU A C 1
ATOM 1203 O O . LEU A 1 151 ? 5.788 3.754 -19.251 1.00 97.00 151 LEU A O 1
ATOM 1207 N N . LEU A 1 152 ? 5.355 1.832 -20.322 1.00 96.44 152 LEU A N 1
ATOM 1208 C CA . LEU A 1 152 ? 4.810 2.410 -21.557 1.00 96.44 152 LEU A CA 1
ATOM 1209 C C . LEU A 1 152 ? 5.759 3.416 -22.237 1.00 96.44 152 LEU A C 1
ATOM 1211 O O . LEU A 1 152 ? 5.322 4.330 -22.945 1.00 96.44 152 LEU A O 1
ATOM 1215 N N . LEU A 1 153 ? 7.070 3.240 -22.051 1.00 95.12 153 LEU A N 1
ATOM 1216 C CA . LEU A 1 153 ? 8.081 4.105 -22.643 1.00 95.12 153 LEU A CA 1
ATOM 1217 C C . LEU A 1 153 ? 8.137 3.907 -24.164 1.00 95.12 153 LEU A C 1
ATOM 1219 O O . LEU A 1 153 ? 7.963 2.812 -24.694 1.00 95.12 153 LEU A O 1
ATOM 1223 N N . LYS A 1 154 ? 8.411 4.988 -24.901 1.00 93.62 154 LYS A N 1
ATOM 1224 C CA . LYS A 1 154 ? 8.491 4.963 -26.372 1.00 93.62 154 LYS A CA 1
ATOM 1225 C C . LYS A 1 154 ? 9.938 5.015 -26.844 1.00 93.62 154 LYS A C 1
ATOM 1227 O O . LYS A 1 154 ? 10.664 5.936 -26.480 1.00 93.62 154 LYS A O 1
ATOM 1232 N N . GLN A 1 155 ? 10.349 4.101 -27.727 1.00 89.94 155 GLN A N 1
ATOM 1233 C CA . GLN A 1 155 ? 11.750 3.972 -28.174 1.00 89.94 155 GLN A CA 1
ATOM 1234 C C . GLN A 1 155 ? 12.391 5.289 -28.654 1.00 89.94 155 GLN A C 1
ATOM 1236 O O . GLN A 1 155 ? 13.550 5.564 -28.344 1.00 89.9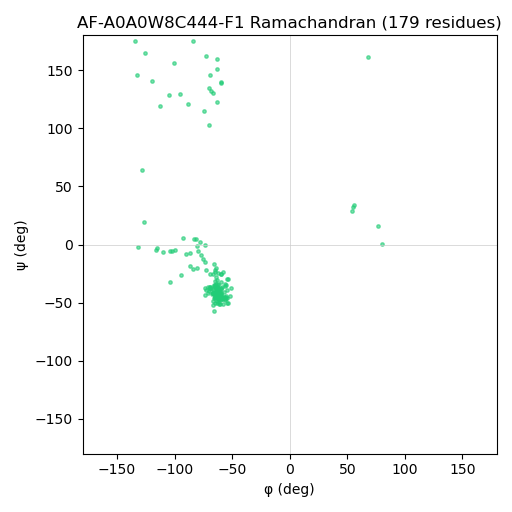4 155 GLN A O 1
ATOM 1241 N N . ASN A 1 156 ? 11.626 6.141 -29.340 1.00 92.50 156 ASN A N 1
ATOM 1242 C CA . ASN A 1 156 ? 12.149 7.379 -29.926 1.00 92.50 156 ASN A CA 1
ATOM 1243 C C . ASN A 1 156 ? 12.149 8.575 -28.959 1.00 92.50 156 ASN A C 1
ATOM 1245 O O . ASN A 1 156 ? 12.858 9.547 -29.202 1.00 92.50 156 ASN A O 1
ATOM 1249 N N . THR A 1 157 ? 11.377 8.526 -27.867 1.00 92.88 157 THR A N 1
ATOM 1250 C CA . THR A 1 157 ? 11.146 9.691 -26.986 1.00 92.88 157 THR A CA 1
ATOM 1251 C C . THR A 1 157 ? 11.331 9.403 -25.496 1.00 92.88 157 THR A C 1
ATOM 1253 O O . THR A 1 157 ? 11.255 10.324 -24.689 1.00 92.88 157 THR A O 1
ATOM 1256 N N . TRP A 1 158 ? 11.631 8.164 -25.091 1.00 91.31 158 TRP A N 1
ATOM 1257 C CA . TRP A 1 158 ? 11.736 7.789 -23.673 1.00 91.31 158 TRP A CA 1
ATOM 1258 C C . TRP A 1 158 ? 12.799 8.588 -22.908 1.00 91.31 158 TRP A C 1
ATOM 1260 O O . TRP A 1 158 ? 12.691 8.781 -21.704 1.00 91.31 158 TRP A O 1
ATOM 1270 N N . ARG A 1 159 ? 13.827 9.106 -23.593 1.00 90.81 159 ARG A N 1
ATOM 1271 C CA . ARG A 1 159 ? 14.892 9.900 -22.958 1.00 90.81 159 ARG A CA 1
ATOM 1272 C C . ARG A 1 159 ? 14.398 11.213 -22.352 1.00 90.81 159 ARG A C 1
ATOM 1274 O O . ARG A 1 159 ? 15.091 11.757 -21.495 1.00 90.81 159 ARG A O 1
ATOM 1281 N N . THR A 1 160 ? 13.248 11.729 -22.770 1.00 93.12 160 THR A N 1
ATOM 1282 C CA . THR A 1 160 ? 12.625 12.931 -22.189 1.00 93.12 160 THR A CA 1
ATOM 1283 C C . THR A 1 160 ? 11.445 12.601 -21.283 1.00 93.12 160 THR A C 1
ATOM 1285 O O . THR A 1 160 ? 10.912 13.502 -20.646 1.00 93.12 160 THR A O 1
ATOM 1288 N N . ASP A 1 161 ? 11.049 11.332 -21.215 1.00 93.75 161 ASP A N 1
ATOM 1289 C CA . ASP A 1 161 ? 9.946 10.876 -20.383 1.00 93.75 161 ASP A CA 1
ATOM 1290 C C . ASP A 1 161 ? 10.330 10.953 -18.892 1.00 93.75 161 ASP A C 1
ATOM 1292 O O . ASP A 1 161 ? 11.450 10.555 -18.539 1.00 93.75 161 ASP A O 1
ATOM 1296 N N . PRO A 1 162 ? 9.463 11.479 -18.007 1.00 92.50 162 PRO A N 1
ATOM 1297 C CA . PRO A 1 162 ? 9.728 11.494 -16.571 1.00 92.50 162 PRO A CA 1
ATOM 1298 C C . PRO A 1 162 ? 9.921 10.089 -15.984 1.00 92.50 162 PRO A C 1
ATOM 1300 O O . PRO A 1 162 ? 10.749 9.931 -15.085 1.00 92.50 162 PRO A O 1
ATOM 1303 N N . ASP A 1 163 ? 9.255 9.062 -16.518 1.00 94.56 163 ASP A N 1
ATOM 1304 C CA . ASP A 1 163 ? 9.281 7.699 -15.975 1.00 94.56 163 ASP A CA 1
ATOM 1305 C C . ASP A 1 163 ? 10.568 6.943 -16.320 1.00 94.56 163 ASP A C 1
ATOM 1307 O O . ASP A 1 163 ? 10.871 5.908 -15.720 1.00 94.56 163 ASP A O 1
ATOM 1311 N N . LYS A 1 164 ? 11.420 7.495 -17.200 1.00 96.56 164 LYS A N 1
ATOM 1312 C CA . LYS A 1 164 ? 12.742 6.922 -17.513 1.00 96.56 164 LYS A CA 1
ATOM 1313 C C . LYS A 1 164 ? 13.598 6.697 -16.267 1.00 96.56 164 LYS A C 1
ATOM 1315 O O . LYS A 1 164 ? 14.450 5.813 -16.260 1.00 96.56 164 LYS A O 1
ATOM 1320 N N . ILE A 1 165 ? 13.405 7.516 -15.230 1.00 97.38 165 ILE A N 1
ATOM 1321 C CA . ILE A 1 165 ? 14.156 7.404 -13.978 1.00 97.38 165 ILE A CA 1
ATOM 1322 C C . ILE A 1 165 ? 13.844 6.084 -13.267 1.00 97.38 165 ILE A C 1
ATOM 1324 O O . ILE A 1 165 ? 14.744 5.476 -12.699 1.00 97.38 165 ILE A O 1
ATOM 1328 N N . ILE A 1 166 ? 12.602 5.603 -13.365 1.00 98.06 166 ILE A N 1
ATOM 1329 C CA . ILE A 1 166 ? 12.172 4.331 -12.781 1.00 98.06 166 ILE A CA 1
ATOM 1330 C C . ILE A 1 166 ? 12.908 3.188 -13.484 1.00 98.06 166 ILE A C 1
ATOM 1332 O O . ILE A 1 166 ? 13.487 2.334 -12.818 1.00 98.06 166 ILE A O 1
ATOM 1336 N N . LEU A 1 167 ? 12.971 3.217 -14.821 1.00 98.06 167 LEU A N 1
ATOM 1337 C CA . LEU A 1 167 ? 13.738 2.243 -15.601 1.00 98.06 167 LEU A CA 1
ATOM 1338 C C . LEU A 1 167 ? 15.232 2.273 -15.244 1.00 98.06 167 LEU A C 1
ATOM 1340 O O . LEU A 1 167 ? 15.853 1.228 -15.077 1.00 98.06 167 LEU A O 1
ATOM 1344 N N . GLN A 1 168 ? 15.827 3.461 -15.121 1.00 97.81 168 GLN A N 1
ATOM 1345 C CA . GLN A 1 168 ? 17.244 3.608 -14.774 1.00 97.81 168 GLN A CA 1
ATOM 1346 C C . GLN A 1 168 ? 17.563 3.027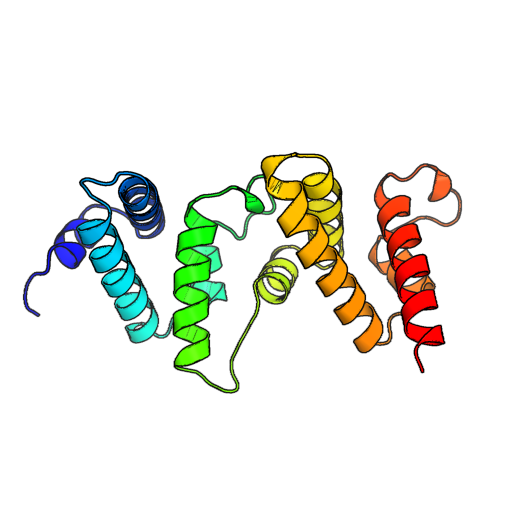 -13.394 1.00 97.81 168 GLN A C 1
ATOM 1348 O O . GLN A 1 168 ? 18.564 2.323 -13.238 1.00 97.81 168 GLN A O 1
ATOM 1353 N N . GLU A 1 169 ? 16.719 3.307 -12.403 1.00 98.12 169 GLU A N 1
ATOM 1354 C CA . GLU A 1 169 ? 16.871 2.768 -11.055 1.00 98.12 169 GLU A CA 1
ATOM 1355 C C . GLU A 1 169 ? 16.657 1.251 -11.024 1.00 98.12 169 GLU A C 1
ATOM 1357 O O . GLU A 1 169 ? 17.459 0.545 -10.411 1.00 98.12 169 GLU A O 1
ATOM 1362 N N . TYR A 1 170 ? 15.658 0.738 -11.748 1.00 98.44 170 TYR A N 1
ATOM 1363 C CA . TYR A 1 170 ? 15.446 -0.700 -11.890 1.00 98.44 170 TYR A CA 1
ATOM 1364 C C . TYR A 1 170 ? 16.647 -1.392 -12.544 1.00 98.44 170 TYR A C 1
ATOM 1366 O O . TYR A 1 170 ? 17.133 -2.394 -12.033 1.00 98.44 170 TYR A O 1
ATOM 1374 N N . ASN A 1 171 ? 17.200 -0.832 -13.623 1.00 97.56 171 ASN A N 1
ATOM 1375 C CA . ASN A 1 171 ? 18.367 -1.395 -14.307 1.00 97.56 171 ASN A CA 1
ATOM 1376 C C . ASN A 1 171 ? 19.604 -1.436 -13.404 1.00 97.56 171 ASN A C 1
ATOM 1378 O O . ASN A 1 171 ? 20.426 -2.347 -13.522 1.00 97.56 171 ASN A O 1
ATOM 1382 N N . LYS A 1 172 ? 19.756 -0.448 -12.515 1.00 97.88 172 LYS A N 1
ATOM 1383 C CA . LYS A 1 172 ? 20.808 -0.454 -11.497 1.00 97.88 172 LYS A CA 1
ATOM 1384 C C . LYS A 1 172 ? 20.573 -1.578 -10.484 1.00 97.88 172 LYS A C 1
ATOM 1386 O O . LYS A 1 172 ? 21.468 -2.396 -10.297 1.00 97.88 172 LYS A O 1
ATOM 1391 N N . PHE A 1 173 ? 19.372 -1.650 -9.909 1.00 97.69 173 PHE A N 1
ATOM 1392 C CA . PHE A 1 173 ? 18.978 -2.708 -8.974 1.00 97.69 173 PHE A CA 1
ATOM 1393 C C . PHE A 1 173 ? 19.173 -4.110 -9.576 1.00 97.69 173 PHE A C 1
ATOM 1395 O O . PHE A 1 173 ? 19.772 -4.981 -8.954 1.00 97.69 173 PHE A O 1
ATOM 1402 N N . TYR A 1 174 ? 18.736 -4.310 -10.821 1.00 97.06 174 TYR A N 1
ATOM 1403 C CA . TYR A 1 174 ? 18.854 -5.572 -11.549 1.00 97.06 174 TYR A CA 1
ATOM 1404 C C . TYR A 1 174 ? 20.312 -6.025 -11.665 1.00 97.06 174 TYR A C 1
ATOM 1406 O O . TYR A 1 174 ? 20.629 -7.182 -11.406 1.00 97.06 174 TYR A O 1
ATOM 1414 N N . LYS A 1 175 ? 21.221 -5.111 -12.032 1.00 96.44 175 LYS A N 1
ATOM 1415 C CA . LYS A 1 175 ? 22.657 -5.413 -12.131 1.00 96.44 175 LYS A CA 1
ATOM 1416 C C . LYS A 1 175 ? 23.241 -5.815 -10.78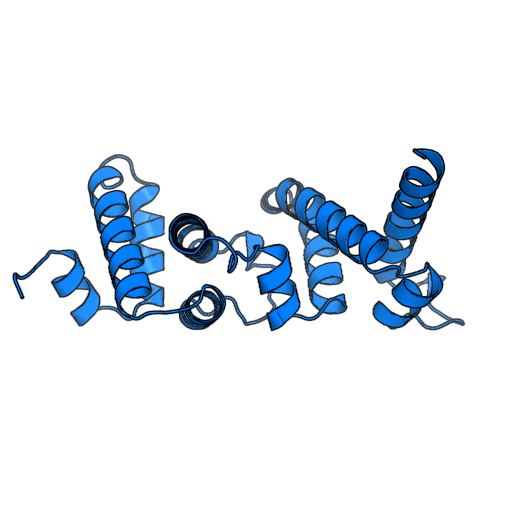0 1.00 96.44 175 LYS A C 1
ATOM 1418 O O . LYS A 1 175 ? 23.960 -6.802 -10.724 1.00 96.44 175 LYS A O 1
ATOM 1423 N N . GLU A 1 176 ? 22.912 -5.082 -9.719 1.00 95.38 176 GLU A N 1
ATOM 1424 C CA . GLU A 1 176 ? 23.376 -5.383 -8.358 1.00 95.38 176 GLU A CA 1
ATOM 1425 C C . GLU A 1 176 ? 22.915 -6.782 -7.912 1.00 95.38 176 GLU A C 1
ATOM 1427 O O . GLU A 1 176 ? 23.732 -7.586 -7.453 1.00 95.38 176 GLU A O 1
ATOM 1432 N N . MET A 1 177 ? 21.643 -7.123 -8.142 1.00 93.19 177 MET A N 1
ATOM 1433 C CA . MET A 1 177 ? 21.089 -8.446 -7.827 1.00 93.19 177 MET A CA 1
ATOM 1434 C C . MET A 1 177 ? 21.763 -9.572 -8.622 1.00 93.19 177 MET A C 1
ATOM 1436 O O . MET A 1 177 ? 22.103 -10.600 -8.044 1.00 93.19 177 MET A O 1
ATOM 1440 N N . MET A 1 178 ? 22.027 -9.366 -9.916 1.00 90.44 178 MET A N 1
ATOM 1441 C CA . MET A 1 178 ? 22.717 -10.351 -10.763 1.00 90.44 178 MET A CA 1
ATOM 1442 C C . MET A 1 178 ? 24.179 -10.588 -10.367 1.00 90.44 178 MET A C 1
ATOM 1444 O O . MET A 1 178 ? 24.714 -11.645 -10.671 1.00 90.44 178 MET A O 1
ATOM 1448 N N . THR A 1 179 ? 24.838 -9.614 -9.732 1.00 88.44 179 THR A N 1
ATOM 1449 C CA . THR A 1 179 ? 26.244 -9.731 -9.296 1.00 88.44 179 THR A CA 1
ATOM 1450 C C . THR A 1 179 ? 26.419 -10.295 -7.887 1.00 88.44 179 THR A C 1
ATOM 1452 O O . THR A 1 179 ? 27.545 -10.536 -7.465 1.00 88.44 179 THR A O 1
ATOM 1455 N N . THR A 1 180 ? 25.328 -10.463 -7.135 1.00 76.31 180 THR A N 1
ATOM 1456 C CA . THR A 1 180 ? 25.359 -10.925 -5.734 1.00 76.31 180 THR A CA 1
ATOM 1457 C C . THR A 1 180 ? 25.207 -12.456 -5.624 1.00 76.31 180 THR A C 1
ATOM 1459 O O . THR A 1 180 ? 25.130 -13.002 -4.521 1.00 76.31 180 THR A O 1
ATOM 1462 N N . HIS A 1 181 ? 25.178 -13.168 -6.754 1.00 50.06 181 HIS A N 1
ATOM 1463 C CA . HIS A 1 181 ? 25.156 -14.631 -6.882 1.00 50.06 181 HIS A CA 1
ATOM 1464 C C . HIS A 1 181 ? 26.270 -15.078 -7.830 1.00 50.06 181 HIS A C 1
ATOM 1466 O O . HIS A 1 181 ? 26.756 -16.215 -7.644 1.00 50.06 181 HIS A O 1
#

Organism: Phytophthora nicotianae (NCBI:txid4792)

Secondary structure (DSSP, 8-state):
----HHHHHTTTS-HHHHHHHHHHHHTSTTTHHHHHHHHHHHHHHHHHTT--HHHHHHHTT--S--GGGGT-HHHHHHHHHHHHHHHHSTT----HHHHHHHHHHHHHHHHHHHHHTTSTTTHHHHHHHHHHHHHHHHHTT--HHHHHHHTT--TTTGGG-TTHHHHHHHHHHHHHHHH--

Sequence (181 aa):
MPVSLFSLLAKRYNEATLSEMIEAAKKVSSTESIATKLQSQQNKLWLSKKKSPNDVFKLLKLNDPDLTVLTDPKLSAWTSYLNEFNRVNPGKETTLLATLTTHYTDLGVAQLLQQGKQLAQTKKISKELQTAQFARWFYDGKTQDDVFNLLLLKQNTWRTDPDKIILQEYNKFYKEMMTTH

Nearest PDB structures (foldseek):
  5zc3-assembly1_B  TM=9.548E-01  e=8.444E-14  Phytophthora capsici
  5zc3-assembly1_A  TM=9.536E-01  e=3.347E-13  Phytophthora capsici
  7xvk-assembly1_B  TM=8.536E-01  e=1.238E-09  Phytophthora sojae
  7xvi-assembly1_A  TM=7.303E-01  e=9.097E-09  Phytophthora infestans

Solvent-accessible surface area (backbone atoms only — not comparable to full-atom values): 10220 Å² total; per-residue (Å²): 130,86,90,43,74,58,64,57,48,61,74,75,34,58,71,40,61,44,42,39,54,34,50,58,32,45,75,35,85,94,38,22,69,60,22,52,52,43,50,53,52,49,41,52,50,42,55,75,68,66,53,50,67,66,54,50,37,48,60,53,61,59,52,61,90,51,81,56,53,83,73,38,62,48,49,56,53,48,50,56,36,41,56,55,49,34,72,76,32,79,95,69,60,82,50,70,65,59,50,46,34,73,59,41,37,68,48,48,41,50,53,44,27,60,54,28,48,75,38,83,89,35,24,63,64,19,49,55,50,44,54,50,50,46,51,49,41,49,76,73,65,50,48,71,66,52,48,39,56,60,63,66,55,45,96,91,55,32,92,78,42,81,65,45,56,57,51,52,52,42,52,50,51,51,52,55,60,66,69,75,113

pLDDT: mean 94.49, std 7.02, range [50.06, 98.62]

Mean predicted aligned error: 3.98 Å

Radius of gyration: 19.36 Å; Cα contacts (8 Å, |Δi|>4): 149; chains: 1; bounding box: 52×34×56 Å

Foldseek 3Di:
DDDDPLNVVVVVDQLLVLLLVLLVLCVDPVRVVVSVVSLVVSLVVCVVVVHDLLNLCVSNVLLPQDLCSLVRSSVVSSVVSLVVCCVVDPPPHDDPLRSNCVRQNLLSLLVSLLVLCVDPVSVVVSVVSLLVSLVVCVVVVHDLVNVCVSNVADPVCNVVPPSVVSSVVSVVSNVVVVVVD